Protein AF-A0A2G3JYS7-F1 (afdb_monomer)

Foldseek 3Di:
DDDLDQDPVLQVVVCVVVVHHDDPVRRVVSSVVVVVVVVPDPPDDDPVRVVVVVVVVVVVVVVVVVVVVVVVVVVVVVVVVVVVVVLVVVQVVLVVVVVVPDPDPVCLALVNCVVSCPSHDPVVNVVSNVVNVVVVVVVVVVVVVVCCVPCVVVVVVVVVVVVVVVVVVVVVVVVVVVPPPDDDDDDDDDDDDDDDDDDD

Secondary structure (DSSP, 8-state):
----PPPHHHHHHHHHHTTSPPPHHHHHHHHHHHHHHHHSPPPPPPHHHHHHHHHHHHHHHHHHHHHHHHHHHHHHHHHHHHHHHHHHHHHHHHHHHHHHH-SSTTTTSHHHHTTTGGGS-HHHHHHHHHHHHHHHHHHHHHHHHHHHHHHHHHHHHHHHHHHHHHHHHHHHHHHHHHTTSS------------------

Structure (mmCIF, N/CA/C/O backbone):
data_AF-A0A2G3JYS7-F1
#
_entry.id   AF-A0A2G3JYS7-F1
#
loop_
_atom_site.group_PDB
_atom_site.id
_atom_site.type_symbol
_atom_site.label_atom_id
_atom_site.label_alt_id
_atom_site.label_comp_id
_atom_site.label_asym_id
_atom_site.label_entity_id
_atom_site.label_seq_id
_atom_site.pdbx_PDB_ins_code
_atom_site.Cartn_x
_atom_site.Cartn_y
_atom_site.Cartn_z
_atom_site.occupancy
_atom_site.B_iso_or_equiv
_atom_site.auth_seq_id
_atom_site.auth_comp_id
_atom_site.auth_asym_id
_atom_site.auth_atom_id
_atom_site.pdbx_PDB_model_num
ATOM 1 N N . MET A 1 1 ? -57.462 16.482 54.981 1.00 33.91 1 MET A N 1
ATOM 2 C CA . MET A 1 1 ? -56.883 15.189 55.401 1.00 33.91 1 MET A CA 1
ATOM 3 C C . MET A 1 1 ? -56.648 14.399 54.130 1.00 33.91 1 MET A C 1
ATOM 5 O O . MET A 1 1 ? -57.572 14.338 53.328 1.00 33.91 1 MET A O 1
ATOM 9 N N . ALA A 1 2 ? -55.431 13.914 53.886 1.00 36.56 2 ALA A N 1
ATOM 10 C CA . ALA A 1 2 ? -55.201 12.990 52.777 1.00 36.56 2 ALA A CA 1
ATOM 11 C C . ALA A 1 2 ? -55.784 11.624 53.164 1.00 36.56 2 ALA A C 1
ATOM 13 O O . ALA A 1 2 ? -55.735 11.263 54.337 1.00 36.56 2 ALA A O 1
ATOM 14 N N . ALA A 1 3 ? -56.361 10.900 52.209 1.00 43.72 3 ALA A N 1
ATOM 15 C CA . ALA A 1 3 ? -56.715 9.507 52.436 1.00 43.72 3 ALA A CA 1
ATOM 16 C C . ALA A 1 3 ? -55.440 8.669 52.295 1.00 43.72 3 ALA A C 1
ATOM 18 O O . ALA A 1 3 ? -54.838 8.669 51.220 1.00 43.72 3 ALA A O 1
ATOM 19 N N . ASP A 1 4 ? -55.037 7.976 53.360 1.00 56.56 4 ASP A N 1
ATOM 20 C CA . ASP A 1 4 ? -54.030 6.919 53.289 1.00 56.56 4 ASP A CA 1
ATOM 21 C C . ASP A 1 4 ? -54.559 5.796 52.389 1.00 56.56 4 ASP A C 1
ATOM 23 O O . ASP A 1 4 ? -55.348 4.951 52.808 1.00 56.56 4 ASP A O 1
ATOM 27 N N . THR A 1 5 ? -54.166 5.821 51.118 1.00 66.12 5 THR A N 1
ATOM 28 C CA . THR A 1 5 ? -54.519 4.794 50.139 1.00 66.12 5 THR A CA 1
ATOM 29 C C . THR A 1 5 ? -53.359 3.822 49.965 1.00 66.12 5 THR A C 1
ATOM 31 O O . THR A 1 5 ? -52.203 4.219 49.775 1.00 66.12 5 THR A O 1
ATOM 34 N N . LEU A 1 6 ? -53.667 2.524 50.038 1.00 69.44 6 LEU A N 1
ATOM 35 C CA . LEU A 1 6 ? -52.677 1.476 49.817 1.00 69.44 6 LEU A CA 1
ATOM 36 C C . LEU A 1 6 ? -52.101 1.611 48.401 1.00 69.44 6 LEU A C 1
ATOM 38 O O . LEU A 1 6 ? -52.843 1.825 47.437 1.00 69.44 6 LEU A O 1
ATOM 42 N N . ASN A 1 7 ? -50.778 1.504 48.257 1.00 80.56 7 ASN A N 1
ATOM 43 C CA . ASN A 1 7 ? -50.152 1.647 46.947 1.00 80.56 7 ASN A CA 1
ATOM 44 C C . ASN A 1 7 ? -50.670 0.564 45.979 1.00 80.56 7 ASN A C 1
ATOM 46 O O . ASN A 1 7 ? -50.570 -0.630 46.264 1.00 80.56 7 ASN A O 1
ATOM 50 N N . LEU A 1 8 ? -51.187 0.987 44.820 1.00 78.06 8 LEU A N 1
ATOM 51 C CA . LEU A 1 8 ? -51.856 0.114 43.847 1.00 78.06 8 LEU A CA 1
ATOM 52 C C . LEU A 1 8 ? -50.988 -1.083 43.411 1.00 78.06 8 LEU A C 1
ATOM 54 O O . LEU A 1 8 ? -51.504 -2.185 43.246 1.00 78.06 8 LEU A O 1
ATOM 58 N N .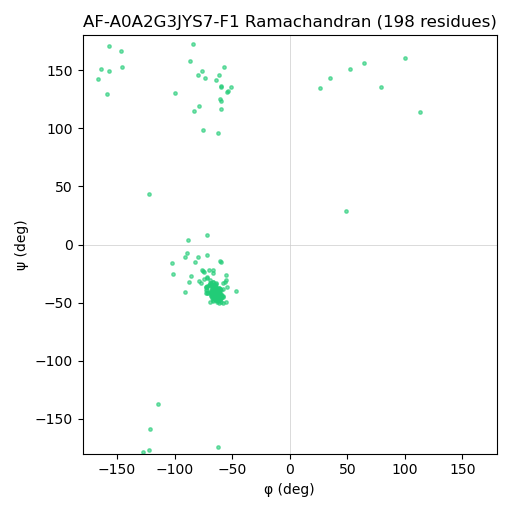 GLY A 1 9 ? -49.673 -0.885 43.269 1.00 79.44 9 GLY A N 1
ATOM 59 C CA . GLY A 1 9 ? -48.743 -1.962 42.919 1.00 79.44 9 GLY A CA 1
ATOM 60 C C . GLY A 1 9 ? -48.525 -2.953 44.064 1.00 79.44 9 GLY A C 1
ATOM 61 O O . GLY A 1 9 ? -48.440 -4.153 43.826 1.00 79.44 9 GLY A O 1
ATOM 62 N N . LEU A 1 10 ? -48.506 -2.475 45.315 1.00 78.25 10 LEU A N 1
ATOM 63 C CA . LEU A 1 10 ? -48.407 -3.337 46.499 1.00 78.25 10 LEU A CA 1
ATOM 64 C C . LEU A 1 10 ? -49.648 -4.233 46.626 1.00 78.25 10 LEU A C 1
ATOM 66 O O . LEU A 1 10 ? -49.525 -5.422 46.915 1.00 78.25 10 LEU A O 1
ATOM 70 N N . ARG A 1 11 ? -50.830 -3.669 46.340 1.00 79.88 11 ARG A N 1
ATOM 71 C CA . ARG A 1 11 ? -52.094 -4.408 46.280 1.00 79.88 11 ARG A CA 1
ATOM 72 C C . ARG A 1 11 ? -52.069 -5.490 45.199 1.00 79.88 11 ARG A C 1
ATOM 74 O O . ARG A 1 11 ? -52.363 -6.636 45.509 1.00 79.88 11 ARG A O 1
ATOM 81 N N . GLN A 1 12 ? -51.679 -5.150 43.968 1.00 81.25 12 GLN A N 1
ATOM 82 C CA . GLN A 1 12 ? -51.616 -6.116 42.861 1.00 81.25 12 GLN A CA 1
ATOM 83 C C . GLN A 1 12 ? -50.652 -7.275 43.152 1.00 81.25 12 GLN A C 1
ATOM 85 O O . GLN A 1 12 ? -51.010 -8.425 42.926 1.00 81.25 12 GLN A O 1
ATOM 90 N N . ILE A 1 13 ? -49.470 -6.995 43.714 1.00 84.06 13 ILE A N 1
ATOM 91 C CA . ILE A 1 13 ? -48.501 -8.034 44.105 1.00 84.06 13 ILE A CA 1
ATOM 92 C C . ILE A 1 13 ? -49.078 -8.953 45.196 1.00 84.06 13 ILE A C 1
ATOM 94 O O . ILE A 1 13 ? -48.851 -10.160 45.163 1.00 84.06 13 ILE A O 1
ATOM 98 N N . ALA A 1 14 ? -49.835 -8.407 46.152 1.00 80.81 14 ALA A N 1
ATOM 99 C CA . ALA A 1 14 ? -50.467 -9.202 47.201 1.00 80.81 14 ALA A CA 1
ATOM 100 C C . ALA A 1 14 ? -51.644 -10.049 46.672 1.00 80.81 14 ALA A C 1
ATOM 102 O O . ALA A 1 14 ? -51.742 -11.221 47.028 1.00 80.81 14 ALA A O 1
ATOM 103 N N . GLU A 1 15 ? -52.495 -9.498 45.796 1.00 84.31 15 GLU A N 1
ATOM 104 C CA . GLU A 1 15 ? -53.604 -10.228 45.153 1.00 84.31 15 GLU A CA 1
ATOM 105 C C . GLU A 1 15 ? -53.090 -11.368 44.243 1.00 84.31 15 GLU A C 1
ATOM 107 O O . GLU A 1 15 ? -53.675 -12.453 44.241 1.00 84.31 15 GLU A O 1
ATOM 112 N N . ASP A 1 16 ? -51.970 -11.157 43.538 1.00 85.94 16 ASP A N 1
ATOM 113 C CA . ASP A 1 16 ? -51.288 -12.161 42.701 1.00 85.94 16 ASP A CA 1
ATOM 114 C C . ASP A 1 16 ? -50.641 -13.274 43.550 1.00 85.94 16 ASP A C 1
ATOM 116 O O . ASP A 1 16 ? -50.904 -14.459 43.339 1.00 85.94 16 ASP A O 1
ATOM 120 N N . TYR A 1 17 ? -49.875 -12.914 44.590 1.00 84.69 17 TYR A N 1
ATOM 121 C CA . TYR A 1 17 ? -49.188 -13.884 45.457 1.00 84.69 17 TYR A CA 1
ATOM 122 C C . TYR A 1 17 ? -50.143 -14.711 46.339 1.00 84.69 17 TYR A C 1
ATOM 124 O O . TYR A 1 17 ? -49.853 -15.864 46.659 1.00 84.69 17 TYR A O 1
ATOM 132 N N . LEU A 1 18 ? -51.288 -14.142 46.734 1.00 82.12 18 LEU A N 1
ATOM 133 C CA . LEU A 1 18 ? -52.339 -14.843 47.486 1.00 82.12 18 LEU A CA 1
ATOM 134 C C . LEU A 1 18 ? -53.373 -15.533 46.576 1.00 82.12 18 LEU A C 1
ATOM 136 O O . LEU A 1 18 ? -54.238 -16.248 47.088 1.00 82.12 18 LEU A O 1
ATOM 140 N N . ALA A 1 19 ? -53.308 -15.311 45.256 1.00 78.75 19 ALA A N 1
ATOM 141 C CA . ALA A 1 19 ? -54.281 -15.759 44.252 1.00 78.75 19 ALA A CA 1
ATOM 142 C C . ALA A 1 19 ? -55.754 -15.453 44.624 1.00 78.75 19 ALA A C 1
ATOM 144 O O . ALA A 1 19 ? -56.677 -16.194 44.267 1.00 78.75 19 ALA A O 1
ATOM 145 N N . ARG A 1 20 ? -55.979 -14.377 45.392 1.00 79.50 20 ARG A N 1
ATOM 146 C CA . ARG A 1 20 ? -57.258 -14.033 46.035 1.00 79.50 20 ARG A CA 1
ATOM 147 C C . ARG A 1 20 ? -57.322 -12.534 46.323 1.00 79.50 20 ARG A C 1
ATOM 149 O O . ARG A 1 20 ? -56.317 -11.919 46.660 1.00 79.50 20 ARG A O 1
ATOM 156 N N . SER A 1 21 ? -58.524 -11.964 46.290 1.00 78.69 21 SER A N 1
ATOM 157 C CA . SER A 1 21 ? -58.783 -10.622 46.822 1.00 78.69 21 SER A CA 1
ATOM 158 C C . SER A 1 21 ? -58.454 -10.532 48.320 1.00 78.69 21 SER A C 1
ATOM 160 O O . SER A 1 21 ? -58.854 -11.411 49.098 1.00 78.69 21 SER A O 1
ATOM 162 N N . LEU A 1 22 ? -57.787 -9.444 48.712 1.00 76.31 22 LEU A N 1
ATOM 163 C CA . LEU A 1 22 ? -57.421 -9.139 50.099 1.00 76.31 22 LEU A CA 1
ATOM 164 C C . LEU A 1 22 ? -58.640 -8.984 51.022 1.00 76.31 22 LEU A C 1
ATOM 166 O O . LEU A 1 22 ? -59.689 -8.468 50.630 1.00 76.31 22 LEU A O 1
ATOM 170 N N . SER A 1 23 ? -58.457 -9.402 52.271 1.00 82.38 23 SER A N 1
ATOM 171 C CA . SER A 1 23 ? -59.319 -9.104 53.415 1.00 82.38 23 SER A CA 1
ATOM 172 C C . SER A 1 23 ? -59.080 -7.666 53.910 1.00 82.38 23 SER A C 1
ATOM 174 O O . SER A 1 23 ? -57.940 -7.196 53.849 1.00 82.38 23 SER A O 1
ATOM 176 N N . PRO A 1 24 ? -60.083 -6.963 54.474 1.00 76.12 24 PRO A N 1
ATOM 177 C CA . PRO A 1 24 ? -59.879 -5.637 55.070 1.00 76.12 24 PRO A CA 1
ATOM 178 C C . PRO A 1 24 ? -58.803 -5.604 56.173 1.00 76.12 24 PRO A C 1
ATOM 180 O O . PRO A 1 24 ? -58.096 -4.606 56.297 1.00 76.12 24 PRO A O 1
ATOM 183 N N . ASP A 1 25 ? -58.623 -6.687 56.937 1.00 79.69 25 ASP A N 1
ATOM 184 C CA . ASP A 1 25 ? -57.553 -6.785 57.945 1.00 79.69 25 ASP A CA 1
ATOM 185 C C . ASP A 1 25 ? -56.151 -6.855 57.306 1.00 79.69 25 ASP A C 1
ATOM 187 O O . ASP A 1 25 ? -55.189 -6.286 57.824 1.00 79.69 25 ASP A O 1
ATOM 191 N N . GLU A 1 26 ? -56.035 -7.522 56.153 1.00 80.50 26 GLU A N 1
ATOM 192 C CA . GLU A 1 26 ? -54.788 -7.649 55.383 1.00 80.50 26 GLU A CA 1
ATOM 193 C C . GLU A 1 26 ? -54.428 -6.306 54.722 1.00 80.50 26 GLU A C 1
ATOM 195 O O . GLU A 1 26 ? -53.267 -5.897 54.739 1.00 80.50 26 GLU A O 1
ATOM 200 N N . GLU A 1 27 ? -55.426 -5.568 54.220 1.00 80.88 27 GLU A N 1
ATOM 201 C CA . GLU A 1 27 ? -55.254 -4.202 53.702 1.00 80.88 27 GLU A CA 1
ATOM 202 C C . GLU A 1 27 ? -54.771 -3.237 54.803 1.00 80.88 27 GLU A C 1
ATOM 204 O O . GLU A 1 27 ? -53.828 -2.476 54.572 1.00 80.88 27 GLU A O 1
ATOM 209 N N . GLN A 1 28 ? -55.310 -3.324 56.027 1.00 81.25 28 GLN A N 1
ATOM 210 C CA . GLN A 1 28 ? -54.809 -2.545 57.172 1.00 81.25 28 GLN A CA 1
ATOM 211 C C . GLN A 1 28 ? -53.380 -2.935 57.581 1.00 81.25 28 GLN A C 1
ATOM 213 O O . GLN A 1 28 ? -52.560 -2.052 57.853 1.00 81.25 28 GLN A O 1
ATOM 218 N N . GLN A 1 29 ? -53.042 -4.231 57.592 1.00 83.00 29 GLN A N 1
ATOM 219 C CA . GLN A 1 29 ? -51.673 -4.673 57.881 1.00 83.00 29 GLN A CA 1
ATOM 220 C C . GLN A 1 29 ? -50.680 -4.142 56.842 1.00 83.00 29 GLN A C 1
ATOM 222 O O . GLN A 1 29 ? -49.665 -3.555 57.225 1.00 83.00 29 GLN A O 1
ATOM 227 N N . LEU A 1 30 ? -50.985 -4.263 55.546 1.00 82.56 30 LEU A N 1
ATOM 228 C CA . LEU A 1 30 ? -50.133 -3.735 54.476 1.00 82.56 30 LEU A CA 1
ATOM 229 C C . LEU A 1 30 ? -50.018 -2.204 54.511 1.00 82.56 30 LEU A C 1
ATOM 231 O O . LEU A 1 30 ? -48.945 -1.679 54.220 1.00 82.56 30 LEU A O 1
ATOM 235 N N . LEU A 1 31 ? -51.066 -1.485 54.922 1.00 84.00 31 LEU A N 1
ATOM 236 C CA . LEU A 1 31 ? -51.027 -0.030 55.095 1.00 84.00 31 LEU A CA 1
ATOM 237 C C . LEU A 1 31 ? -50.117 0.361 56.272 1.00 84.00 31 LEU A C 1
ATOM 239 O O . LEU A 1 31 ? -49.267 1.241 56.127 1.00 84.00 31 LEU A O 1
ATOM 243 N N . SER A 1 32 ? -50.201 -0.353 57.401 1.00 83.06 32 SER A N 1
ATOM 244 C CA . SER A 1 32 ? -49.287 -0.153 58.537 1.00 83.06 32 SER A CA 1
ATOM 245 C C . SER A 1 32 ? -47.828 -0.485 58.183 1.00 83.06 32 SER A C 1
ATOM 247 O O . SER A 1 32 ? -46.910 0.231 58.587 1.00 83.06 32 SER A O 1
ATOM 249 N N . LEU A 1 33 ? -47.606 -1.513 57.355 1.00 82.88 33 LEU A N 1
ATOM 250 C CA . LEU A 1 33 ? -46.295 -1.882 56.822 1.00 82.88 33 LEU A CA 1
ATOM 251 C C . LEU A 1 33 ? -45.763 -0.812 55.855 1.00 82.88 33 LEU A C 1
ATOM 253 O O . LEU A 1 33 ? -44.599 -0.430 55.956 1.00 82.88 33 LEU A O 1
ATOM 257 N N . GLN A 1 34 ? -46.610 -0.280 54.969 1.00 83.19 34 GLN A N 1
ATOM 258 C CA . GLN A 1 34 ? -46.277 0.825 54.065 1.00 83.19 34 GLN A CA 1
ATOM 259 C C . GLN A 1 34 ? -45.858 2.074 54.856 1.00 83.19 34 GLN A C 1
ATOM 261 O O . GLN A 1 34 ? -44.814 2.655 54.554 1.00 83.19 34 GLN A O 1
ATOM 266 N N . GLN A 1 35 ? -46.605 2.453 55.899 1.00 81.94 35 GLN A N 1
ATOM 267 C CA . GLN A 1 35 ? -46.228 3.564 56.780 1.00 81.94 35 GLN A CA 1
ATOM 268 C C . GLN A 1 35 ? -44.944 3.270 57.576 1.00 81.94 35 GLN A C 1
ATOM 270 O O . GLN A 1 35 ? -44.114 4.167 57.727 1.00 81.94 35 GLN A O 1
ATOM 275 N N . ASN A 1 36 ? -44.716 2.032 58.034 1.00 81.31 36 ASN A N 1
ATOM 276 C CA . ASN A 1 36 ? -43.471 1.657 58.716 1.00 81.31 36 ASN A CA 1
ATOM 277 C C . ASN A 1 36 ? -42.251 1.776 57.784 1.00 81.31 36 ASN A C 1
ATOM 279 O O . ASN A 1 36 ? -41.256 2.396 58.153 1.00 81.31 36 ASN A O 1
ATOM 283 N N . ILE A 1 37 ? -42.354 1.259 56.556 1.00 77.62 37 ILE A N 1
ATOM 284 C CA . ILE A 1 37 ? -41.296 1.331 55.537 1.00 77.62 37 ILE A CA 1
ATOM 285 C C . ILE A 1 37 ? -41.029 2.784 55.116 1.00 77.62 37 ILE A C 1
ATOM 287 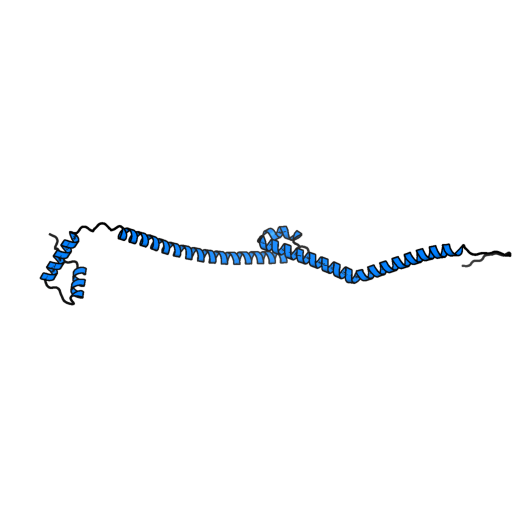O O . ILE A 1 37 ? -39.874 3.152 54.939 1.00 77.62 37 ILE A O 1
ATOM 291 N N . GLN A 1 38 ? -42.057 3.632 55.003 1.00 73.62 38 GLN A N 1
ATOM 292 C CA . GLN A 1 38 ? -41.872 5.066 54.726 1.00 73.62 38 GLN A CA 1
ATOM 293 C C . GLN A 1 38 ? -41.306 5.845 55.927 1.00 73.62 38 GLN A C 1
ATOM 295 O O . GLN A 1 38 ? -40.611 6.841 55.734 1.00 73.62 38 GLN A O 1
ATOM 300 N N . SER A 1 39 ? -41.562 5.385 57.156 1.00 71.56 39 SER A N 1
ATOM 301 C CA . SER A 1 39 ? -40.976 5.948 58.384 1.00 71.56 39 SER A CA 1
ATOM 302 C C . SER A 1 39 ? -39.510 5.546 58.577 1.00 71.56 39 SER A C 1
ATOM 304 O O . SER A 1 39 ? -38.758 6.251 59.252 1.00 71.56 39 SER A O 1
ATOM 306 N N . GLN A 1 40 ? -39.073 4.439 57.969 1.00 66.06 40 GLN A N 1
ATOM 307 C CA . GLN A 1 40 ? -37.658 4.103 57.853 1.00 66.06 40 GLN A CA 1
ATOM 308 C C . GLN A 1 40 ? -37.015 4.982 56.774 1.00 66.06 40 GLN A C 1
ATOM 310 O O . GLN A 1 40 ? -37.094 4.701 55.579 1.00 66.06 40 GLN A O 1
ATOM 315 N N . ALA A 1 41 ? -36.343 6.052 57.208 1.00 55.56 41 ALA A N 1
ATOM 316 C CA . ALA A 1 41 ? -35.517 6.867 56.324 1.00 55.56 41 ALA A CA 1
ATOM 317 C C . ALA A 1 41 ? -34.544 5.968 55.527 1.00 55.56 41 ALA A C 1
ATOM 319 O O . ALA A 1 41 ? -33.939 5.065 56.118 1.00 55.56 41 ALA A O 1
ATOM 320 N N . PRO A 1 42 ? -34.374 6.184 54.207 1.00 60.53 42 PRO A N 1
ATOM 321 C CA . PRO A 1 42 ? -33.601 5.283 53.361 1.00 60.53 42 PRO A CA 1
ATOM 322 C C . PRO A 1 42 ? -32.163 5.185 53.869 1.00 60.53 42 PRO A C 1
ATOM 324 O O . PRO A 1 42 ? -31.427 6.174 53.881 1.00 60.53 42 PRO A O 1
ATOM 327 N N . ALA A 1 43 ? -31.774 3.981 54.298 1.00 64.00 43 ALA A N 1
ATOM 328 C CA . ALA A 1 43 ? -30.452 3.724 54.850 1.00 64.00 43 ALA A CA 1
ATOM 329 C C . ALA A 1 43 ? -29.366 4.180 53.864 1.00 64.00 43 ALA A C 1
ATOM 331 O O . ALA A 1 43 ? -29.423 3.860 52.673 1.00 64.00 43 ALA A O 1
ATOM 332 N N . ALA A 1 44 ? -28.384 4.936 54.366 1.00 67.00 44 ALA A N 1
ATOM 333 C CA . ALA A 1 44 ? -27.320 5.491 53.538 1.00 67.00 44 ALA A CA 1
ATOM 334 C C . ALA A 1 44 ? -26.643 4.372 52.721 1.00 67.00 44 ALA A C 1
ATOM 336 O O . ALA A 1 44 ? -26.315 3.324 53.288 1.00 67.00 44 ALA A O 1
ATOM 337 N N . PRO A 1 45 ? -26.445 4.556 51.400 1.00 67.00 45 PRO A N 1
ATOM 338 C CA . PRO A 1 45 ? -25.990 3.483 50.528 1.00 67.00 45 PRO A CA 1
ATOM 339 C C . PRO A 1 45 ? -24.632 2.967 50.998 1.00 67.00 45 PRO A C 1
ATOM 341 O O . PRO A 1 45 ? -23.662 3.722 51.098 1.00 67.00 45 PRO A O 1
ATOM 344 N N . SER A 1 46 ? -24.563 1.665 51.274 1.00 78.25 46 SER A N 1
ATOM 345 C CA . SER A 1 46 ? -23.329 1.014 51.712 1.00 78.25 46 SER A CA 1
ATOM 346 C C . SER A 1 46 ? -22.209 1.229 50.690 1.00 78.25 46 SER A C 1
ATOM 348 O O . SER A 1 46 ? -22.460 1.342 49.486 1.00 78.25 46 SER A O 1
ATOM 350 N N . GLN A 1 47 ? -20.949 1.215 51.139 1.00 79.19 47 GLN A N 1
ATOM 351 C CA . GLN A 1 47 ? -19.808 1.362 50.225 1.00 79.19 47 GLN A CA 1
ATOM 352 C C . GLN A 1 47 ? -19.827 0.311 49.098 1.00 79.19 47 GLN A C 1
ATOM 354 O O . GLN A 1 47 ? -19.454 0.617 47.970 1.00 79.19 47 GLN A O 1
ATOM 359 N N . ALA A 1 48 ? -20.363 -0.890 49.355 1.00 80.88 48 ALA A N 1
ATOM 360 C CA . ALA A 1 48 ? -20.577 -1.920 48.339 1.00 80.88 48 ALA A CA 1
ATOM 361 C C . ALA A 1 48 ? -21.616 -1.524 47.265 1.00 80.88 48 ALA A C 1
ATOM 363 O O . ALA A 1 48 ? -21.438 -1.851 46.092 1.00 80.88 48 ALA A O 1
ATOM 364 N N . GLN A 1 49 ? -22.686 -0.805 47.625 1.00 82.50 49 GLN A N 1
ATOM 365 C CA . GLN A 1 49 ? -23.669 -0.276 46.665 1.00 82.50 49 GLN A CA 1
ATOM 366 C C . GLN A 1 49 ? -23.102 0.901 45.858 1.00 82.50 49 GLN A C 1
ATOM 368 O O . GLN A 1 49 ? -23.327 0.966 44.648 1.00 82.50 49 GLN A O 1
ATOM 373 N N . LEU A 1 50 ? -22.328 1.788 46.493 1.00 85.62 50 LEU A N 1
ATOM 374 C CA . LEU A 1 50 ? -21.628 2.879 45.804 1.00 85.62 50 LEU A CA 1
ATOM 375 C C . LEU A 1 50 ? -20.592 2.335 44.808 1.00 85.62 50 LEU A C 1
ATOM 377 O O . LEU A 1 50 ? -20.606 2.724 43.640 1.00 85.62 50 LEU A O 1
ATOM 381 N N . ALA A 1 51 ? -19.774 1.363 45.224 1.00 83.56 51 ALA A N 1
ATOM 382 C CA . ALA A 1 51 ? -18.815 0.684 44.354 1.00 83.56 51 ALA A CA 1
ATOM 383 C C . ALA A 1 51 ? -19.504 -0.023 43.173 1.00 83.56 51 ALA A C 1
ATOM 385 O O . ALA A 1 51 ? -19.060 0.124 42.034 1.00 83.56 51 ALA A O 1
ATOM 386 N N . ARG A 1 52 ? -20.626 -0.725 43.403 1.00 86.25 52 ARG A N 1
ATOM 387 C CA . ARG A 1 52 ? -21.420 -1.345 42.323 1.00 86.25 52 ARG A CA 1
ATOM 388 C C . ARG A 1 52 ? -21.940 -0.313 41.319 1.00 86.25 52 ARG A C 1
ATOM 390 O O . ARG A 1 52 ? -21.771 -0.527 40.122 1.00 86.25 52 ARG A O 1
ATOM 397 N N . GLN A 1 53 ? -22.499 0.812 41.777 1.00 88.38 53 GLN A N 1
ATOM 398 C CA . GLN A 1 53 ? -22.922 1.888 40.871 1.00 88.38 53 GLN A CA 1
ATOM 399 C C . GLN A 1 53 ? -21.748 2.487 40.089 1.00 88.38 53 GLN A C 1
ATOM 401 O O . GLN A 1 53 ? -21.889 2.759 38.898 1.00 88.38 53 GLN A O 1
ATOM 406 N N . GLN A 1 54 ? -20.596 2.700 40.729 1.00 89.44 54 GLN A N 1
ATOM 407 C CA . GLN A 1 54 ? -19.426 3.264 40.059 1.00 89.44 54 GLN A CA 1
ATOM 408 C C . GLN A 1 54 ? -18.890 2.313 38.980 1.00 89.44 54 GLN A C 1
ATOM 410 O O . GLN A 1 54 ? -18.714 2.739 37.841 1.00 89.44 54 GLN A O 1
ATOM 415 N N . VAL A 1 55 ? -18.754 1.019 39.289 1.00 87.50 55 VAL A N 1
ATOM 416 C CA . VAL A 1 55 ? -18.382 -0.021 38.314 1.00 87.50 55 VAL A CA 1
ATOM 417 C C . VAL A 1 55 ? -19.385 -0.087 37.157 1.00 87.50 55 VAL A C 1
ATOM 419 O O . VAL A 1 55 ? -18.970 -0.118 36.001 1.00 87.50 55 VAL A O 1
ATOM 422 N N . GLN A 1 56 ? -20.694 -0.033 37.426 1.00 90.62 56 GLN A N 1
ATOM 423 C CA . GLN A 1 56 ? -21.720 -0.010 36.373 1.00 90.62 56 GLN A CA 1
ATOM 424 C C . GLN A 1 56 ? -21.603 1.221 35.460 1.00 90.62 56 GLN A C 1
ATOM 426 O O . GLN A 1 56 ? -21.722 1.082 34.243 1.00 90.62 56 GLN A O 1
ATOM 431 N N . ARG A 1 57 ? -21.311 2.409 36.010 1.00 91.06 57 ARG A N 1
ATOM 432 C CA . ARG A 1 57 ? -21.074 3.629 35.215 1.00 91.06 57 ARG A CA 1
ATOM 433 C C . ARG A 1 57 ? -19.815 3.508 34.354 1.00 91.06 57 ARG A C 1
ATOM 435 O O . ARG A 1 57 ? -19.878 3.827 33.170 1.00 91.06 57 ARG A O 1
ATOM 442 N N . THR A 1 58 ? -18.710 2.999 34.903 1.00 90.75 58 THR A N 1
ATOM 443 C CA . THR A 1 58 ? -17.465 2.778 34.145 1.00 90.75 58 THR A CA 1
ATOM 444 C C . THR A 1 58 ? -17.645 1.732 33.039 1.00 90.75 58 THR A C 1
ATOM 446 O O . THR A 1 58 ? -17.160 1.938 31.931 1.00 90.75 58 THR A O 1
ATOM 449 N N . ILE A 1 59 ? -18.397 0.651 33.285 1.00 94.56 59 ILE A N 1
ATOM 450 C CA . ILE A 1 59 ? -18.731 -0.348 32.255 1.00 94.56 59 ILE A CA 1
ATOM 451 C C . ILE A 1 59 ? -19.599 0.271 31.151 1.00 94.56 59 ILE A C 1
ATOM 453 O O . ILE A 1 59 ? -19.296 0.082 29.976 1.00 94.56 59 ILE A O 1
ATOM 457 N N . ALA A 1 60 ? -2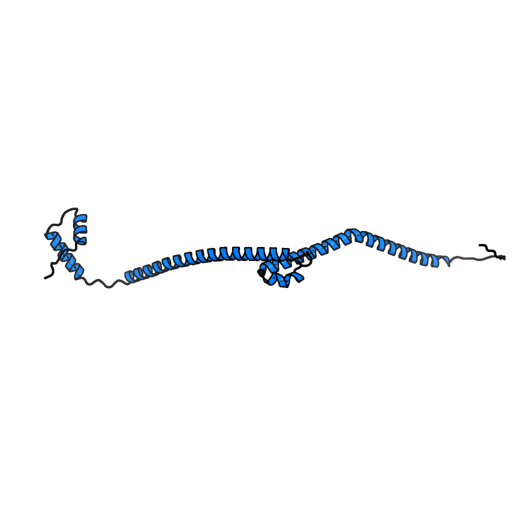0.632 1.048 31.495 1.00 92.69 60 ALA A N 1
ATOM 458 C CA . ALA A 1 60 ? -21.481 1.716 30.505 1.00 92.69 60 ALA A CA 1
ATOM 459 C C . ALA A 1 60 ? -20.692 2.727 29.650 1.00 92.69 60 ALA A C 1
ATOM 461 O O . ALA A 1 60 ? -20.822 2.739 28.427 1.00 92.69 60 ALA A O 1
ATOM 462 N N . GLN A 1 61 ? -19.817 3.525 30.272 1.00 93.31 61 GLN A N 1
ATOM 463 C CA . GLN A 1 61 ? -18.900 4.427 29.564 1.00 93.31 61 GLN A CA 1
ATOM 464 C C . GLN A 1 61 ? -17.940 3.655 28.645 1.00 93.31 61 GLN A C 1
ATOM 466 O O . GLN A 1 61 ? -17.771 4.035 27.488 1.00 93.31 61 GLN A O 1
ATOM 471 N N . GLY A 1 62 ? -17.372 2.542 29.121 1.00 92.62 62 GLY A N 1
ATOM 472 C CA . GLY A 1 62 ? -16.507 1.666 28.329 1.00 92.62 62 GLY A CA 1
ATOM 473 C C . GLY A 1 62 ? -17.217 1.040 27.125 1.00 92.62 62 GLY A C 1
ATOM 474 O O . GLY A 1 62 ? -16.640 0.994 26.043 1.00 92.62 62 GLY A O 1
ATOM 475 N N . GLN A 1 63 ? -18.480 0.623 27.270 1.00 93.69 63 GLN A N 1
ATOM 476 C CA . GLN A 1 63 ? -19.290 0.100 26.161 1.00 93.69 63 GLN A CA 1
ATOM 477 C C . GLN A 1 63 ? -19.588 1.171 25.103 1.00 93.69 63 GLN A C 1
ATOM 479 O O . GLN A 1 63 ? -19.450 0.900 23.909 1.00 93.69 63 GLN A O 1
ATOM 484 N N . ILE A 1 64 ? -19.952 2.388 25.524 1.00 94.12 64 ILE A N 1
ATOM 485 C CA . ILE A 1 64 ? -20.182 3.518 24.608 1.00 94.12 64 ILE A CA 1
ATOM 486 C C . ILE A 1 64 ? -18.888 3.857 23.857 1.00 94.12 64 ILE A C 1
ATOM 488 O O . ILE A 1 64 ? -18.903 3.934 22.630 1.00 94.12 64 ILE A O 1
ATOM 492 N N . HIS A 1 65 ? -17.768 3.985 24.576 1.00 95.00 65 HIS A N 1
ATOM 493 C CA . HIS A 1 65 ? -16.466 4.317 23.995 1.00 95.00 65 HIS A CA 1
ATOM 494 C C . HIS A 1 65 ? -15.965 3.236 23.022 1.00 95.00 65 HIS A C 1
ATOM 496 O O . HIS A 1 65 ? -15.571 3.547 21.900 1.00 95.00 65 HIS A O 1
ATOM 502 N N . ALA A 1 66 ? -16.067 1.955 23.392 1.00 93.56 66 ALA A N 1
ATOM 503 C CA . ALA A 1 66 ? -15.718 0.849 22.503 1.00 93.56 66 ALA A CA 1
ATOM 504 C C . ALA A 1 66 ? -16.587 0.833 21.232 1.00 93.56 66 ALA A C 1
ATOM 506 O O . ALA A 1 66 ? -16.080 0.549 20.147 1.00 93.56 66 ALA A O 1
ATOM 507 N N . ASN A 1 67 ? -17.878 1.176 21.333 1.00 94.19 67 ASN A N 1
ATOM 508 C CA . ASN A 1 67 ? -18.751 1.246 20.162 1.00 94.19 67 ASN A CA 1
ATOM 509 C C . ASN A 1 67 ? -18.459 2.467 19.273 1.00 94.19 67 ASN A C 1
ATOM 511 O O . ASN A 1 67 ? -18.525 2.331 18.053 1.00 94.19 67 ASN A O 1
ATOM 515 N N . SER A 1 68 ? -18.102 3.628 19.837 1.00 94.62 68 SER A N 1
ATOM 516 C CA . SER A 1 68 ? -17.674 4.786 19.037 1.00 94.62 68 SER A CA 1
ATOM 517 C C . SER A 1 68 ? -16.347 4.520 18.327 1.00 94.62 68 SER A C 1
ATOM 519 O O . SER A 1 68 ? -16.270 4.697 17.115 1.00 94.62 68 SER A O 1
ATOM 521 N N . THR A 1 69 ? -15.342 4.000 19.036 1.00 95.50 69 THR A N 1
ATOM 522 C CA . THR A 1 69 ? -14.021 3.715 18.455 1.00 95.50 69 THR A CA 1
ATOM 523 C C . THR A 1 69 ? -14.083 2.590 17.418 1.00 95.50 69 THR A C 1
ATOM 525 O O . THR A 1 69 ? -13.388 2.654 16.411 1.00 95.50 69 THR A O 1
ATOM 528 N N . MET A 1 70 ? -14.972 1.599 17.572 1.00 93.25 70 MET A N 1
ATOM 529 C CA . MET A 1 70 ? -15.216 0.605 16.516 1.00 93.25 70 MET A CA 1
ATOM 530 C C . MET A 1 70 ? -15.767 1.242 15.228 1.00 93.25 70 MET A C 1
ATOM 532 O O . MET A 1 70 ? -15.342 0.860 14.140 1.00 93.25 70 MET A O 1
ATOM 536 N N . ARG A 1 71 ? -16.684 2.217 15.327 1.00 95.69 71 ARG A N 1
ATOM 537 C CA . ARG A 1 71 ? -17.209 2.940 14.152 1.00 95.69 71 ARG A CA 1
ATOM 538 C C . ARG A 1 71 ? -16.135 3.810 13.506 1.00 95.69 71 ARG A C 1
ATOM 540 O O . ARG A 1 71 ? -15.964 3.734 12.300 1.00 95.69 71 ARG A O 1
ATOM 547 N N . GLU A 1 72 ? -15.381 4.555 14.309 1.00 95.94 72 GLU A N 1
ATOM 548 C CA . GLU A 1 72 ? -14.263 5.404 13.874 1.00 95.94 72 GLU A CA 1
ATOM 549 C C . GLU A 1 72 ? -13.159 4.594 13.163 1.00 95.94 72 GLU A C 1
ATOM 551 O O . GLU A 1 72 ? -12.632 5.010 12.130 1.00 95.94 72 GLU A O 1
ATOM 556 N N . ILE A 1 73 ? -12.855 3.385 13.650 1.00 95.25 73 ILE A N 1
ATOM 557 C CA . ILE A 1 73 ? -11.945 2.445 12.978 1.00 95.25 73 ILE A CA 1
ATOM 558 C C . ILE A 1 73 ? -12.529 1.971 11.638 1.00 95.25 73 ILE A C 1
ATOM 560 O O . ILE A 1 73 ? -11.819 1.965 10.638 1.00 95.25 73 ILE A O 1
ATOM 564 N N . LEU A 1 74 ? -13.813 1.605 11.571 1.00 95.88 74 LEU A N 1
ATOM 565 C CA . LEU A 1 74 ? -14.436 1.171 10.311 1.00 95.88 74 LEU A CA 1
ATOM 566 C C . LEU A 1 74 ? -14.528 2.309 9.279 1.00 95.88 74 LEU A C 1
ATOM 568 O O . LEU A 1 74 ? -14.233 2.091 8.104 1.00 95.88 74 LEU A O 1
ATOM 572 N N . GLU A 1 75 ? -14.871 3.520 9.714 1.00 95.56 75 GLU A N 1
ATOM 573 C CA . GLU A 1 75 ? -14.932 4.722 8.877 1.00 95.56 75 GLU A CA 1
ATOM 574 C C . GLU A 1 75 ? -13.539 5.121 8.368 1.00 95.56 75 GLU A C 1
ATOM 576 O O . GLU A 1 75 ? -13.366 5.361 7.173 1.00 95.56 75 GLU A O 1
ATOM 581 N N . SER A 1 76 ? -12.514 5.096 9.228 1.00 95.19 76 SER A N 1
ATOM 582 C CA . SER A 1 76 ? -11.129 5.360 8.812 1.00 95.19 76 SER A CA 1
ATOM 583 C C . SER A 1 76 ? -10.555 4.266 7.905 1.00 95.19 76 SER A C 1
ATOM 585 O O . SER A 1 76 ? -9.824 4.595 6.973 1.00 95.19 76 SER A O 1
ATOM 587 N N . ILE A 1 77 ? -10.928 2.991 8.077 1.00 94.19 77 ILE A N 1
ATOM 588 C CA . ILE A 1 77 ? -10.596 1.916 7.123 1.00 94.19 77 ILE A CA 1
ATOM 589 C C . ILE A 1 77 ? -11.276 2.164 5.770 1.00 94.19 77 ILE A C 1
ATOM 591 O O . ILE A 1 77 ? -10.619 2.057 4.734 1.00 94.19 77 ILE A O 1
ATOM 595 N N . GLN A 1 78 ? -12.561 2.535 5.754 1.00 94.38 78 GLN A N 1
ATOM 596 C CA . GLN A 1 78 ? -13.292 2.817 4.515 1.00 94.38 78 GLN A CA 1
ATOM 597 C C . GLN A 1 78 ? -12.718 4.038 3.779 1.00 94.38 78 GLN A C 1
ATOM 599 O O . GLN A 1 78 ? -12.483 3.964 2.573 1.00 94.38 78 GLN A O 1
ATOM 604 N N . ALA A 1 79 ? -12.434 5.125 4.501 1.00 93.69 79 ALA A N 1
ATOM 605 C CA . ALA A 1 79 ? -11.830 6.342 3.959 1.00 93.69 79 ALA A CA 1
ATOM 606 C C . ALA A 1 79 ? -10.367 6.139 3.523 1.00 93.69 79 ALA A C 1
ATOM 608 O O . ALA A 1 79 ? -9.932 6.721 2.532 1.00 93.69 79 ALA A O 1
ATOM 609 N N . SER A 1 80 ? -9.605 5.296 4.228 1.00 91.44 80 SER A N 1
ATOM 610 C CA . SER A 1 80 ? -8.250 4.901 3.823 1.00 91.44 80 SER A CA 1
ATOM 611 C C . SER A 1 80 ? -8.280 4.060 2.544 1.00 91.44 80 SER A C 1
ATOM 613 O O . SER A 1 80 ? -7.520 4.329 1.619 1.00 91.44 80 SER A O 1
ATOM 615 N N . SER A 1 81 ? -9.211 3.105 2.446 1.00 90.88 81 SER A N 1
ATOM 616 C CA . SER A 1 81 ? -9.398 2.251 1.267 1.00 90.88 81 SER A CA 1
ATOM 617 C C . SER A 1 81 ? -9.796 3.053 0.022 1.00 90.88 81 SER A C 1
ATOM 619 O O . SER A 1 81 ? -9.142 2.943 -1.015 1.00 90.88 81 SER A O 1
ATOM 621 N N . SER A 1 82 ? -10.803 3.931 0.122 1.00 91.12 82 SER A N 1
ATOM 622 C CA . SER A 1 82 ? -11.210 4.778 -1.009 1.00 91.12 82 SER A CA 1
ATOM 623 C C . SER A 1 82 ? -10.113 5.763 -1.421 1.00 91.12 82 SER A C 1
ATOM 625 O O . SER A 1 82 ? -9.868 5.939 -2.613 1.00 91.12 82 SER A O 1
ATOM 627 N N . LYS A 1 83 ? -9.391 6.346 -0.454 1.00 90.38 83 LYS A N 1
ATOM 628 C CA . LYS A 1 83 ? -8.240 7.215 -0.728 1.00 90.38 83 LYS A CA 1
ATOM 629 C C . LYS A 1 83 ? -7.079 6.459 -1.379 1.00 90.38 83 LYS A C 1
ATOM 631 O O . LYS A 1 83 ? -6.452 7.010 -2.276 1.00 90.38 83 LYS A O 1
ATOM 636 N N . ALA A 1 84 ? -6.790 5.227 -0.962 1.00 85.75 84 ALA A N 1
ATOM 637 C CA . ALA A 1 84 ? -5.738 4.406 -1.561 1.00 85.75 84 ALA A CA 1
ATOM 638 C C . ALA A 1 84 ? -6.058 4.060 -3.024 1.00 85.75 84 ALA A C 1
ATOM 640 O O . ALA A 1 84 ? -5.195 4.224 -3.885 1.00 85.75 84 ALA A O 1
ATOM 641 N N . LEU A 1 85 ? -7.307 3.676 -3.315 1.00 88.62 85 LEU A N 1
ATOM 642 C CA . LEU A 1 85 ? -7.779 3.446 -4.685 1.00 88.62 85 LEU A CA 1
ATOM 643 C C . LEU A 1 85 ? -7.695 4.720 -5.538 1.00 88.62 85 LEU A C 1
ATOM 645 O O . LEU A 1 85 ? -7.186 4.668 -6.652 1.00 88.62 85 LEU A O 1
ATOM 649 N N . GLN A 1 86 ? -8.119 5.870 -5.004 1.00 88.81 86 GLN A N 1
ATOM 650 C CA . GLN A 1 86 ? -8.044 7.143 -5.726 1.00 88.81 86 GLN A CA 1
ATOM 651 C C . GLN A 1 86 ? -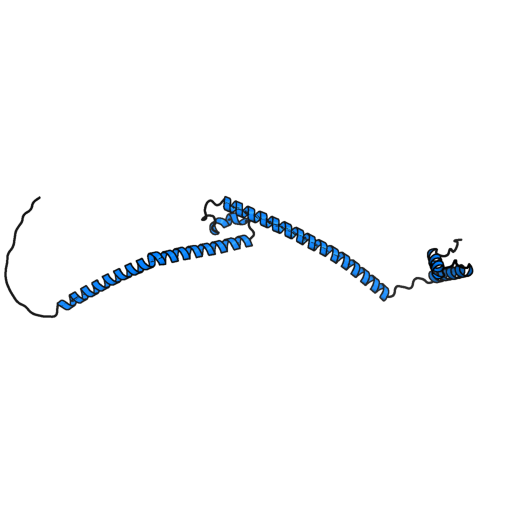6.593 7.585 -5.985 1.00 88.81 86 GLN A C 1
ATOM 653 O O . GLN A 1 86 ? -6.290 8.076 -7.069 1.00 88.81 86 GLN A O 1
ATOM 658 N N . VAL A 1 87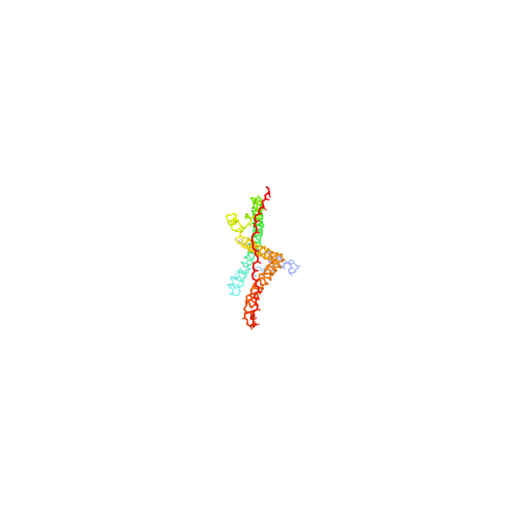 ? -5.679 7.385 -5.025 1.00 86.50 87 VAL A N 1
ATOM 659 C CA . VAL A 1 87 ? -4.243 7.634 -5.236 1.00 86.50 87 VAL A CA 1
ATOM 660 C C . VAL A 1 87 ? -3.708 6.724 -6.340 1.00 86.50 87 VAL A C 1
ATOM 662 O O . VAL A 1 87 ? -3.091 7.236 -7.272 1.00 86.50 87 VAL A O 1
ATOM 665 N N . GLN A 1 88 ? -4.007 5.421 -6.300 1.00 82.88 88 GLN A N 1
ATOM 666 C CA . GLN A 1 88 ? -3.591 4.472 -7.337 1.00 82.88 88 GLN A CA 1
ATOM 667 C C . GLN A 1 88 ? -4.116 4.867 -8.728 1.00 82.88 88 GLN A C 1
ATOM 669 O O . GLN A 1 88 ? -3.342 4.866 -9.679 1.00 82.88 88 GLN A O 1
ATOM 674 N N . GLU A 1 89 ? -5.388 5.259 -8.851 1.00 87.00 89 GLU A N 1
ATOM 675 C CA . GLU A 1 89 ? -5.975 5.729 -10.116 1.00 87.00 89 GLU A CA 1
ATOM 676 C C . GLU A 1 89 ? -5.264 6.993 -10.637 1.00 87.00 89 GLU A C 1
ATOM 678 O O . GLU A 1 89 ? -4.952 7.089 -11.826 1.00 87.00 89 GLU A O 1
ATOM 683 N N . THR A 1 90 ? -4.924 7.941 -9.752 1.00 82.94 90 THR A N 1
ATOM 684 C CA . THR A 1 90 ? -4.150 9.133 -10.145 1.00 82.94 90 THR A CA 1
ATOM 685 C C . THR A 1 90 ? -2.691 8.828 -10.494 1.00 82.94 90 THR A C 1
ATOM 687 O O . THR A 1 90 ? -2.164 9.455 -11.413 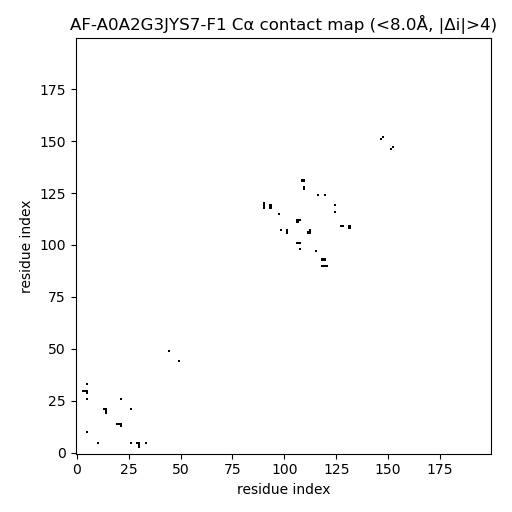1.00 82.94 90 THR A O 1
ATOM 690 N N . GLU A 1 91 ? -2.038 7.864 -9.833 1.00 80.62 91 GLU A N 1
ATOM 691 C CA . GLU A 1 91 ? -0.692 7.410 -10.210 1.00 80.62 91 GLU A CA 1
ATOM 692 C C . GLU A 1 91 ? -0.712 6.680 -11.558 1.00 80.62 91 GLU A C 1
ATOM 694 O O . GLU A 1 91 ? 0.125 6.968 -12.411 1.00 80.62 91 GLU A O 1
ATOM 699 N N . GLU A 1 92 ? -1.679 5.790 -11.797 1.00 81.81 92 GLU A N 1
ATOM 700 C CA . GLU A 1 92 ? -1.826 5.079 -13.071 1.00 81.81 92 GLU A CA 1
ATOM 701 C C . GLU A 1 92 ? -2.097 6.057 -14.220 1.00 81.81 92 GLU A C 1
ATOM 703 O O . GLU A 1 92 ? -1.411 6.012 -15.242 1.00 81.81 92 GLU A O 1
ATOM 708 N N . GLN A 1 93 ? -3.012 7.014 -14.041 1.00 83.25 93 GLN A N 1
ATOM 709 C CA . GLN A 1 93 ? -3.279 8.035 -15.055 1.00 83.25 93 GLN A CA 1
ATOM 710 C C . GLN A 1 93 ? -2.081 8.982 -15.270 1.00 83.25 93 GLN A C 1
ATOM 712 O O . GLN A 1 93 ? -1.843 9.414 -16.401 1.00 83.25 93 GLN A O 1
ATOM 717 N N . ALA A 1 94 ? -1.285 9.268 -14.233 1.00 77.56 94 ALA A N 1
ATOM 718 C CA . ALA A 1 94 ? -0.032 10.011 -14.376 1.00 77.56 94 ALA A CA 1
ATOM 719 C C . ALA A 1 94 ? 1.036 9.209 -15.144 1.00 77.56 94 ALA A C 1
ATOM 721 O O . ALA A 1 94 ? 1.697 9.775 -16.013 1.00 77.56 94 ALA A O 1
ATOM 722 N N . ILE A 1 95 ? 1.168 7.901 -14.891 1.00 78.88 95 ILE A N 1
ATOM 723 C CA . ILE A 1 95 ? 2.065 6.996 -15.631 1.00 78.88 95 ILE A CA 1
ATOM 724 C C . ILE A 1 95 ? 1.629 6.880 -17.097 1.00 78.88 95 ILE A C 1
ATOM 726 O O . ILE A 1 95 ? 2.466 7.001 -17.990 1.00 78.88 95 ILE A O 1
ATOM 730 N N . LEU A 1 96 ? 0.333 6.701 -17.368 1.00 82.44 96 LEU A N 1
ATOM 731 C CA . LEU A 1 96 ? -0.205 6.636 -18.731 1.00 82.44 96 LEU A CA 1
ATOM 732 C C . LEU A 1 96 ? 0.047 7.940 -19.496 1.00 82.44 96 LEU A C 1
ATOM 734 O O . LEU A 1 96 ? 0.541 7.898 -20.620 1.00 82.44 96 LEU A O 1
ATOM 738 N N . LYS A 1 97 ? -0.202 9.095 -18.870 1.00 81.31 97 LYS A N 1
ATOM 739 C CA . LYS A 1 97 ? 0.084 10.409 -19.462 1.00 81.31 97 LYS A CA 1
ATOM 740 C C . LYS A 1 97 ? 1.582 10.645 -19.677 1.00 81.31 97 LYS A C 1
ATOM 742 O O . LYS A 1 97 ? 1.971 11.278 -20.656 1.00 81.31 97 LYS A O 1
ATOM 747 N N . LEU A 1 98 ? 2.430 10.132 -18.785 1.00 76.25 98 LEU A N 1
ATOM 748 C CA . LEU A 1 98 ? 3.882 10.185 -18.932 1.00 76.25 98 LEU A CA 1
ATOM 749 C C . LEU A 1 98 ? 4.345 9.357 -20.140 1.00 76.25 98 LEU A C 1
ATOM 751 O O . LEU A 1 98 ? 5.097 9.871 -20.967 1.00 76.25 98 LEU A O 1
ATOM 755 N N . LEU A 1 99 ? 3.834 8.131 -20.280 1.00 76.00 99 LEU A N 1
ATOM 756 C CA . LEU A 1 99 ? 4.087 7.249 -21.425 1.00 76.00 99 LEU A CA 1
ATOM 757 C C . LEU A 1 99 ? 3.576 7.851 -22.745 1.00 76.00 99 LEU A C 1
ATOM 759 O O . LEU A 1 99 ? 4.303 7.834 -23.734 1.00 76.00 99 LEU A O 1
ATOM 763 N N . GLU A 1 100 ? 2.374 8.435 -22.754 1.00 79.94 100 GLU A N 1
ATOM 764 C CA . GLU A 1 100 ? 1.808 9.155 -23.908 1.00 79.94 100 GLU A CA 1
ATOM 765 C C . GLU A 1 100 ? 2.666 10.370 -24.305 1.00 79.94 100 GLU A C 1
ATOM 767 O O . GLU A 1 100 ? 2.847 10.644 -25.491 1.00 79.94 100 GLU A O 1
ATOM 772 N N . SER A 1 101 ? 3.234 11.081 -23.324 1.00 74.00 101 SER A N 1
ATOM 773 C CA . SER A 1 101 ? 4.110 12.233 -23.574 1.00 74.00 101 SER A CA 1
ATOM 774 C C . SER A 1 101 ? 5.527 11.863 -24.030 1.00 74.00 101 SER A C 1
ATOM 776 O O . SER A 1 101 ? 6.197 12.696 -24.641 1.00 74.00 101 SER A O 1
ATOM 778 N N . SER A 1 102 ? 5.996 10.642 -23.750 1.00 71.38 102 SER A N 1
ATOM 779 C CA . SER A 1 102 ? 7.334 10.188 -24.138 1.00 71.38 102 SER A CA 1
ATOM 780 C C . SER A 1 102 ? 7.354 9.692 -25.584 1.00 71.38 102 SER A C 1
ATOM 782 O O . SER A 1 102 ? 6.749 8.672 -25.912 1.00 71.38 102 SER A O 1
ATOM 784 N N . GLN A 1 103 ? 8.087 10.384 -26.456 1.00 67.38 103 GLN A N 1
ATOM 785 C CA . GLN A 1 103 ? 8.209 10.006 -27.866 1.00 67.38 103 GLN A CA 1
ATOM 786 C C . GLN A 1 103 ? 9.265 8.907 -28.081 1.00 67.38 103 GLN A C 1
ATOM 788 O O . GLN A 1 103 ? 9.300 8.268 -29.134 1.00 67.38 103 GLN A O 1
ATOM 793 N N . SER A 1 104 ? 10.124 8.658 -27.087 1.00 62.50 104 SER A N 1
ATOM 794 C CA . SER A 1 104 ? 11.179 7.648 -27.157 1.00 62.50 104 SER A CA 1
ATOM 795 C C . SER A 1 104 ? 11.478 6.953 -25.821 1.00 62.50 104 SER A C 1
ATOM 797 O O . SER A 1 104 ? 11.412 7.539 -24.740 1.00 62.50 104 SER A O 1
ATOM 799 N N . LEU A 1 105 ? 11.961 5.707 -25.905 1.00 59.84 105 LEU A N 1
ATOM 800 C CA . LEU A 1 105 ? 12.505 4.951 -24.763 1.00 59.84 105 LEU A CA 1
ATOM 801 C C . LEU A 1 105 ? 13.723 5.629 -24.096 1.00 59.84 105 LEU A C 1
ATOM 803 O O . LEU A 1 105 ? 14.118 5.238 -22.999 1.00 59.84 105 LEU A O 1
ATOM 807 N N . ALA A 1 106 ? 14.333 6.630 -24.742 1.00 61.75 106 ALA A N 1
ATOM 808 C CA . ALA A 1 106 ? 15.419 7.415 -24.164 1.00 61.75 106 ALA A CA 1
ATOM 809 C C . ALA A 1 106 ? 14.913 8.449 -23.144 1.00 61.75 106 ALA A C 1
ATOM 811 O O . ALA A 1 106 ? 15.595 8.692 -22.151 1.00 61.75 106 ALA A O 1
ATOM 812 N N . GLU A 1 107 ? 13.717 9.008 -23.348 1.00 61.78 107 GLU A N 1
ATOM 813 C CA . GLU A 1 107 ? 13.085 9.960 -22.421 1.00 61.78 107 GLU A CA 1
ATOM 814 C C . GLU A 1 107 ? 12.542 9.259 -21.170 1.00 61.78 107 GLU A C 1
ATOM 816 O O . GLU A 1 107 ? 12.590 9.825 -20.080 1.00 61.78 107 GLU A O 1
ATOM 821 N N . LEU A 1 108 ? 12.146 7.988 -21.301 1.00 63.56 108 LEU A N 1
ATOM 822 C CA . LEU A 1 108 ? 11.727 7.107 -20.202 1.00 63.56 108 LEU A CA 1
ATOM 823 C C . LEU A 1 108 ? 12.878 6.646 -19.278 1.00 63.56 108 LEU A C 1
ATOM 825 O O . LEU A 1 108 ? 12.678 5.793 -18.412 1.00 63.56 108 LEU A O 1
ATOM 829 N N . ARG A 1 109 ? 14.094 7.192 -19.418 1.00 65.25 109 ARG A N 1
ATOM 830 C CA . ARG A 1 109 ? 15.193 6.935 -18.475 1.00 65.25 109 ARG A CA 1
ATOM 831 C C . ARG A 1 109 ? 15.043 7.802 -17.216 1.00 65.25 109 ARG A C 1
ATOM 833 O O . ARG A 1 109 ? 14.631 8.956 -17.307 1.00 65.25 109 ARG A O 1
ATOM 840 N N . PRO A 1 110 ? 15.437 7.309 -16.028 1.00 63.38 110 PRO A N 1
ATOM 841 C CA . PRO A 1 110 ? 15.212 8.010 -14.762 1.00 63.38 110 PRO A CA 1
ATOM 842 C C . PRO A 1 110 ? 15.833 9.415 -14.725 1.00 63.38 110 PRO A C 1
ATOM 844 O O . PRO A 1 110 ? 15.249 10.322 -14.142 1.00 63.38 110 PRO A O 1
ATOM 847 N N . SER A 1 111 ? 16.967 9.618 -15.403 1.00 62.97 111 SER A N 1
ATOM 848 C CA . SER A 1 111 ? 17.669 10.906 -15.507 1.00 62.97 111 SER A CA 1
ATOM 849 C C . SER A 1 111 ? 16.913 11.989 -16.292 1.00 62.97 111 SER A C 1
ATOM 851 O O . SER A 1 111 ? 17.174 13.169 -16.089 1.00 62.97 111 SER A O 1
ATOM 853 N N . SER A 1 112 ? 16.006 11.610 -17.196 1.00 60.28 112 SER A N 1
ATOM 854 C CA . SER A 1 112 ? 15.135 12.529 -17.948 1.00 60.28 112 SER A CA 1
ATOM 855 C C . SER A 1 112 ? 13.719 12.586 -17.374 1.00 60.28 112 SER A C 1
ATOM 857 O O . SER A 1 112 ? 13.051 13.609 -17.501 1.00 60.28 112 SER A O 1
ATOM 859 N N . LEU A 1 113 ? 13.281 11.528 -16.686 1.00 62.66 113 LEU A N 1
ATOM 860 C CA . LEU A 1 113 ? 11.970 11.457 -16.042 1.00 62.66 113 LEU A CA 1
ATOM 861 C C . LEU A 1 113 ? 11.843 12.283 -14.753 1.00 62.66 113 LEU A C 1
ATOM 863 O O . LEU A 1 113 ? 10.730 12.657 -14.392 1.00 62.66 113 LEU A O 1
ATOM 867 N N . GLN A 1 114 ? 12.941 12.591 -14.058 1.00 63.34 114 GLN A N 1
ATOM 868 C CA . GLN A 1 114 ? 12.932 13.278 -12.753 1.00 63.34 114 GLN A CA 1
ATOM 869 C C . GLN A 1 114 ? 12.029 14.534 -12.643 1.00 63.34 114 GLN A C 1
ATOM 871 O O . GLN A 1 114 ? 11.350 14.650 -11.622 1.00 63.34 114 GLN A O 1
ATOM 876 N N . PRO A 1 115 ? 11.923 15.436 -13.643 1.00 60.62 115 PRO A N 1
ATOM 877 C CA . PRO A 1 115 ? 10.996 16.573 -13.579 1.00 60.62 115 PRO A CA 1
ATOM 878 C C . PRO A 1 115 ? 9.514 16.175 -13.672 1.00 60.62 115 PRO A C 1
ATOM 880 O O . PRO A 1 115 ? 8.668 16.806 -13.045 1.00 60.62 115 PRO A O 1
ATOM 883 N N . ALA A 1 116 ? 9.191 15.134 -14.445 1.00 57.75 116 ALA A N 1
ATOM 884 C CA . ALA A 1 116 ? 7.819 14.671 -14.670 1.00 57.75 116 ALA A CA 1
ATOM 885 C C . ALA A 1 116 ? 7.337 13.690 -13.583 1.00 57.75 116 ALA A C 1
ATOM 887 O O . ALA A 1 116 ? 6.151 13.629 -13.268 1.00 57.75 116 ALA A O 1
ATOM 888 N N . MET A 1 117 ? 8.269 12.973 -12.953 1.00 61.66 117 MET A N 1
ATOM 889 C CA . MET A 1 117 ? 8.021 12.027 -11.858 1.00 61.66 117 MET A CA 1
ATOM 890 C C . MET A 1 117 ? 7.647 12.693 -10.528 1.00 61.66 117 MET A C 1
ATOM 892 O O . MET A 1 117 ? 7.219 12.004 -9.606 1.00 61.66 117 MET A O 1
ATOM 896 N N . ALA A 1 118 ? 7.761 14.021 -10.424 1.00 64.25 118 ALA A N 1
ATOM 897 C CA . ALA A 1 118 ? 7.471 14.784 -9.208 1.00 64.25 118 ALA A CA 1
ATOM 898 C C . ALA A 1 118 ? 6.017 14.654 -8.695 1.00 64.25 118 ALA A C 1
ATOM 900 O O . ALA A 1 118 ? 5.750 15.020 -7.552 1.00 64.25 118 ALA A O 1
ATOM 901 N N . GLY A 1 119 ? 5.090 14.141 -9.516 1.00 64.31 119 GLY A N 1
ATOM 902 C CA . GLY A 1 119 ? 3.704 13.847 -9.130 1.00 64.31 119 GLY A CA 1
ATOM 903 C C . GLY A 1 119 ? 3.440 12.427 -8.603 1.00 64.31 119 GLY A C 1
ATOM 904 O O . GLY A 1 119 ? 2.352 12.187 -8.088 1.00 64.31 119 GLY A O 1
ATOM 905 N N . LEU A 1 120 ? 4.392 11.492 -8.721 1.00 67.12 120 LEU A N 1
ATOM 906 C CA . LEU A 1 120 ? 4.255 10.111 -8.227 1.00 67.12 120 LEU A CA 1
ATOM 907 C C . LEU A 1 120 ? 4.661 9.990 -6.751 1.00 67.12 120 LEU A C 1
ATOM 909 O O . LEU A 1 120 ? 5.459 10.785 -6.245 1.00 67.12 120 LEU A O 1
ATOM 913 N N . GLN A 1 121 ? 4.182 8.957 -6.056 1.00 71.62 121 GLN A N 1
ATOM 914 C CA . GLN A 1 121 ? 4.603 8.666 -4.686 1.00 71.62 121 GLN A CA 1
ATOM 915 C C . GLN A 1 121 ? 6.102 8.311 -4.637 1.00 71.62 121 GLN A C 1
ATOM 917 O O . GLN A 1 121 ? 6.627 7.600 -5.489 1.00 71.62 121 GLN A O 1
ATOM 922 N N . ALA A 1 122 ? 6.826 8.751 -3.602 1.00 69.75 122 ALA A N 1
ATOM 923 C CA . ALA A 1 122 ? 8.280 8.538 -3.516 1.00 69.75 122 ALA A CA 1
ATOM 924 C C . ALA A 1 122 ? 8.711 7.052 -3.621 1.00 69.75 122 ALA A C 1
ATOM 926 O O . ALA A 1 122 ? 9.814 6.754 -4.077 1.00 69.75 122 ALA A O 1
ATOM 927 N N . SER A 1 123 ? 7.834 6.112 -3.249 1.00 68.50 123 SER A N 1
ATOM 928 C CA . SER A 1 123 ? 8.045 4.669 -3.415 1.00 68.50 123 SER A CA 1
ATOM 929 C C . SER A 1 123 ? 7.931 4.188 -4.867 1.00 68.50 123 SER A C 1
ATOM 931 O O . SER A 1 123 ? 8.741 3.365 -5.288 1.00 68.50 123 SER A O 1
ATOM 933 N N . SER A 1 124 ? 6.958 4.685 -5.642 1.00 69.50 124 SER A N 1
ATOM 934 C CA . SER A 1 124 ? 6.791 4.321 -7.057 1.00 69.50 124 SER A CA 1
ATOM 935 C C . SER A 1 124 ? 7.900 4.954 -7.905 1.00 69.50 124 SER A C 1
ATOM 937 O O . SER A 1 124 ? 8.476 4.278 -8.759 1.00 69.50 124 SER A O 1
ATOM 939 N N . GLN A 1 125 ? 8.318 6.184 -7.570 1.00 72.25 125 GLN A N 1
ATOM 940 C CA . GLN A 1 125 ? 9.523 6.806 -8.132 1.00 72.25 125 GLN A CA 1
ATOM 941 C C . GLN A 1 125 ? 10.778 5.937 -7.933 1.00 72.25 125 GLN A C 1
ATOM 943 O O . GLN A 1 125 ? 11.507 5.672 -8.890 1.00 72.25 125 GLN A O 1
ATOM 948 N N . LEU A 1 126 ? 11.020 5.465 -6.704 1.00 73.94 126 LEU A N 1
ATOM 949 C CA . LEU A 1 126 ? 12.212 4.687 -6.347 1.00 73.94 126 LEU A CA 1
ATOM 950 C C . LEU A 1 126 ? 12.198 3.254 -6.914 1.00 73.94 126 LEU A C 1
ATOM 952 O O . LEU A 1 126 ? 13.256 2.703 -7.212 1.00 73.94 126 LEU A O 1
ATOM 956 N N . ALA A 1 127 ? 11.021 2.658 -7.120 1.00 75.50 127 ALA A N 1
ATOM 957 C CA . ALA A 1 127 ? 10.901 1.392 -7.843 1.00 75.50 127 ALA A CA 1
ATOM 958 C C . ALA A 1 127 ? 11.251 1.555 -9.335 1.00 75.50 127 ALA A C 1
ATOM 960 O O . ALA A 1 127 ? 12.004 0.753 -9.891 1.00 75.50 127 ALA A O 1
ATOM 961 N N . LEU A 1 128 ? 10.754 2.618 -9.979 1.00 74.12 128 LEU A N 1
ATOM 962 C CA . LEU A 1 128 ? 10.995 2.881 -11.401 1.00 74.12 128 LEU A CA 1
ATOM 963 C C . LEU A 1 128 ? 12.467 3.207 -11.704 1.00 74.12 128 LEU A C 1
ATOM 965 O O . LEU A 1 128 ? 12.987 2.740 -12.720 1.00 74.12 128 LEU A O 1
ATOM 969 N N . THR A 1 129 ? 13.175 3.918 -10.817 1.00 76.81 129 THR A N 1
ATOM 970 C CA . THR A 1 129 ? 14.629 4.125 -10.966 1.00 76.81 129 THR A CA 1
ATOM 971 C C . THR A 1 129 ? 15.400 2.804 -10.878 1.00 76.81 129 THR A C 1
ATOM 973 O O . THR A 1 129 ? 16.195 2.516 -11.771 1.00 76.81 129 THR A O 1
ATOM 976 N N . GLN A 1 130 ? 15.114 1.954 -9.882 1.00 79.69 130 GLN A N 1
ATOM 977 C CA . GLN A 1 130 ? 15.769 0.645 -9.729 1.00 79.69 130 GLN A CA 1
ATOM 978 C C . GLN A 1 130 ? 15.534 -0.288 -10.925 1.00 79.69 130 GLN A C 1
ATOM 980 O O . GLN A 1 130 ? 16.473 -0.936 -11.393 1.00 79.69 130 GLN A O 1
ATOM 985 N N . ILE A 1 131 ? 14.306 -0.341 -11.453 1.00 79.25 131 ILE A N 1
ATOM 986 C CA . ILE A 1 131 ? 13.978 -1.139 -12.645 1.00 79.25 131 ILE A CA 1
ATOM 987 C C . ILE A 1 131 ? 14.776 -0.634 -13.856 1.00 79.25 131 ILE A C 1
ATOM 989 O O . ILE A 1 131 ? 15.385 -1.434 -14.571 1.00 79.25 131 ILE A O 1
ATOM 993 N N . ALA A 1 132 ? 14.833 0.682 -14.067 1.00 77.88 132 ALA A N 1
ATOM 994 C CA . ALA A 1 132 ? 15.560 1.267 -15.189 1.00 77.88 132 ALA A CA 1
ATOM 995 C C . ALA A 1 132 ? 17.089 1.122 -15.070 1.00 77.88 132 ALA A C 1
ATOM 997 O O . ALA A 1 132 ? 17.758 0.923 -16.090 1.00 77.88 132 ALA A O 1
ATOM 998 N N . ASP A 1 133 ? 17.652 1.155 -13.859 1.00 79.88 133 ASP A N 1
ATOM 999 C CA . ASP A 1 133 ? 19.064 0.835 -13.614 1.00 79.88 133 ASP A CA 1
ATOM 1000 C C . ASP A 1 133 ? 19.355 -0.652 -13.854 1.00 79.88 133 ASP A C 1
ATOM 1002 O O . ASP A 1 133 ? 20.360 -0.991 -14.487 1.00 79.88 133 ASP A O 1
ATOM 1006 N N . HIS A 1 134 ? 18.470 -1.558 -13.426 1.00 81.00 134 HIS A N 1
ATOM 1007 C CA . HIS A 1 134 ? 18.627 -2.989 -13.693 1.00 81.00 134 HIS A CA 1
ATOM 1008 C C . HIS A 1 134 ? 18.586 -3.287 -15.200 1.00 81.00 134 HIS A C 1
ATOM 1010 O O . HIS A 1 134 ? 19.494 -3.937 -15.721 1.00 81.00 134 HIS A O 1
ATOM 1016 N N . LEU A 1 135 ? 17.607 -2.734 -15.926 1.00 83.88 135 LEU A N 1
ATOM 1017 C CA . LEU A 1 135 ? 17.516 -2.835 -17.389 1.00 83.88 135 LEU A CA 1
ATOM 1018 C C . LEU A 1 135 ? 18.728 -2.202 -18.092 1.00 83.88 135 LEU A C 1
ATOM 1020 O O . LEU A 1 135 ? 19.263 -2.780 -19.036 1.00 83.88 135 LEU A O 1
ATOM 1024 N N . SER A 1 136 ? 19.218 -1.056 -17.608 1.00 81.69 136 SER A N 1
ATOM 1025 C CA . SER A 1 136 ? 20.404 -0.392 -18.168 1.00 81.69 136 SER A CA 1
ATOM 1026 C C . SER A 1 136 ? 21.685 -1.210 -17.976 1.00 81.69 136 SER A C 1
ATOM 1028 O O . SER A 1 136 ? 22.553 -1.200 -18.849 1.00 81.69 136 SER A O 1
ATOM 1030 N N . ASN A 1 137 ? 21.817 -1.928 -16.859 1.00 85.25 137 ASN A N 1
ATOM 1031 C CA . ASN A 1 137 ? 22.951 -2.819 -16.614 1.00 85.25 137 ASN A CA 1
ATOM 1032 C C . ASN A 1 137 ? 22.812 -4.163 -17.346 1.00 85.25 137 ASN A C 1
ATOM 1034 O O . ASN A 1 137 ? 23.822 -4.708 -17.790 1.00 85.25 137 ASN A O 1
ATOM 1038 N N . LEU A 1 138 ? 21.590 -4.667 -17.540 1.00 90.94 138 LEU A N 1
ATOM 1039 C CA . LEU A 1 138 ? 21.324 -5.834 -18.383 1.00 90.94 138 LEU A CA 1
ATOM 1040 C C . LEU A 1 138 ? 21.672 -5.544 -19.852 1.00 90.94 138 LEU A C 1
ATOM 1042 O O . LEU A 1 138 ? 22.424 -6.300 -20.453 1.00 90.94 138 LEU A O 1
ATOM 1046 N N . ALA A 1 139 ? 21.231 -4.405 -20.396 1.00 85.81 139 ALA A N 1
ATOM 1047 C CA . ALA A 1 139 ? 21.547 -3.998 -21.767 1.00 85.81 139 ALA A CA 1
ATOM 1048 C C . ALA A 1 139 ? 23.060 -3.822 -22.007 1.00 85.81 139 ALA A C 1
ATOM 1050 O O . ALA A 1 139 ? 23.563 -4.228 -23.051 1.00 85.81 139 ALA A O 1
ATOM 1051 N N . LYS 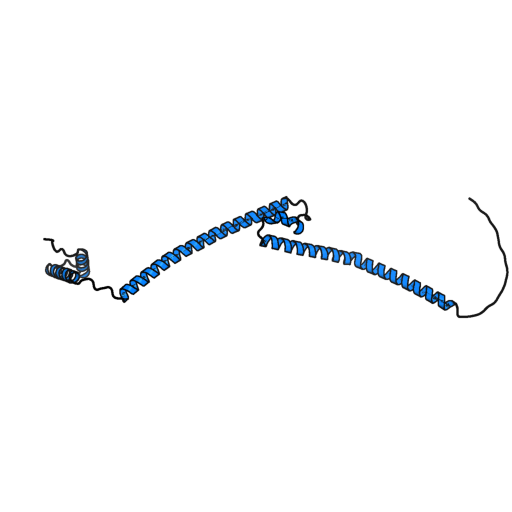A 1 140 ? 23.807 -3.276 -21.031 1.00 87.62 140 LYS A N 1
ATOM 1052 C CA . LYS A 1 140 ? 25.282 -3.225 -21.091 1.00 87.62 140 LYS A CA 1
ATOM 1053 C C . LYS A 1 140 ? 25.893 -4.624 -21.182 1.00 87.62 140 LYS A C 1
ATOM 1055 O O . LYS A 1 140 ? 26.706 -4.857 -22.070 1.00 87.62 140 LYS A O 1
ATOM 1060 N N . LYS A 1 141 ? 25.477 -5.543 -20.301 1.00 89.62 141 LYS A N 1
ATOM 1061 C CA . LYS A 1 141 ? 25.950 -6.937 -20.302 1.00 89.62 141 LYS A CA 1
ATOM 1062 C C . LYS A 1 141 ? 25.618 -7.654 -21.605 1.00 89.62 141 LYS A C 1
ATOM 1064 O O . LYS A 1 141 ? 26.451 -8.403 -22.090 1.00 89.62 141 LYS A O 1
ATOM 1069 N N . GLU A 1 142 ? 24.448 -7.410 -22.189 1.00 89.44 142 GLU A N 1
ATOM 1070 C CA . GLU A 1 142 ? 24.046 -8.053 -23.442 1.00 89.44 142 GLU A CA 1
ATOM 1071 C C . GLU A 1 142 ? 24.880 -7.558 -24.634 1.00 89.44 142 GLU A C 1
ATOM 1073 O O . GLU A 1 142 ? 25.337 -8.361 -25.448 1.00 89.44 142 GLU A O 1
ATOM 1078 N N . VAL A 1 143 ? 25.164 -6.250 -24.694 1.00 89.56 143 VAL A N 1
ATOM 1079 C CA . VAL A 1 143 ? 26.083 -5.663 -25.686 1.00 89.56 143 VAL A CA 1
ATOM 1080 C C . VAL A 1 143 ? 27.510 -6.182 -25.496 1.00 89.56 143 VAL A C 1
ATOM 1082 O O . VAL A 1 143 ? 28.154 -6.544 -26.476 1.00 89.56 143 VAL A O 1
ATOM 1085 N N . GLU A 1 144 ? 27.998 -6.270 -24.257 1.00 88.75 144 GLU A N 1
ATOM 1086 C CA . GLU A 1 144 ? 29.317 -6.826 -23.925 1.00 88.75 144 GLU A CA 1
ATOM 1087 C C . GLU A 1 144 ? 29.417 -8.322 -24.276 1.00 88.75 144 GLU A C 1
ATOM 1089 O O . GLU A 1 144 ? 30.406 -8.759 -24.862 1.00 88.75 144 GLU A O 1
ATOM 1094 N N . ASN A 1 145 ? 28.376 -9.106 -23.989 1.00 88.00 145 ASN A N 1
ATOM 1095 C CA . ASN A 1 145 ? 28.300 -10.533 -24.297 1.00 88.00 145 ASN A CA 1
ATOM 1096 C C . ASN A 1 145 ? 28.255 -10.778 -25.815 1.00 88.00 145 ASN A C 1
ATOM 1098 O O . ASN A 1 145 ? 29.042 -11.570 -26.332 1.00 88.00 145 ASN A O 1
ATOM 1102 N N . CYS A 1 146 ? 27.423 -10.031 -26.553 1.00 85.81 146 CYS A N 1
ATOM 1103 C CA . CYS A 1 146 ? 27.431 -10.043 -28.018 1.00 85.81 146 CYS A CA 1
ATOM 1104 C C . CYS A 1 146 ? 28.796 -9.621 -28.580 1.00 85.81 146 CYS A C 1
ATOM 1106 O O . CYS A 1 146 ? 29.323 -10.282 -29.474 1.00 85.81 146 CYS A O 1
ATOM 1108 N N . PHE A 1 147 ? 29.408 -8.556 -28.052 1.00 87.38 147 PHE A N 1
ATOM 1109 C CA . PHE A 1 147 ? 30.724 -8.109 -28.508 1.00 87.38 147 PHE A CA 1
ATOM 1110 C C . PHE A 1 147 ? 31.792 -9.188 -28.282 1.00 87.38 147 PHE A C 1
ATOM 1112 O O . PHE A 1 147 ? 32.535 -9.516 -29.204 1.00 87.38 147 PHE A O 1
ATOM 1119 N N . ASN A 1 148 ? 31.819 -9.815 -27.107 1.00 85.62 148 ASN A N 1
ATOM 1120 C CA . ASN A 1 148 ? 32.731 -10.920 -26.813 1.00 85.62 148 ASN A CA 1
ATOM 1121 C C . ASN A 1 148 ? 32.456 -12.160 -27.684 1.00 85.62 148 ASN A C 1
ATOM 1123 O O . ASN A 1 148 ? 33.402 -12.832 -28.094 1.00 85.62 148 ASN A O 1
ATOM 1127 N N . GLN A 1 149 ? 31.197 -12.440 -28.029 1.00 84.88 149 GLN A N 1
ATOM 1128 C CA . GLN A 1 149 ? 30.818 -13.565 -28.889 1.00 84.88 149 GLN A CA 1
ATOM 1129 C C . GLN A 1 149 ? 31.218 -13.360 -30.362 1.00 84.88 149 GLN A C 1
ATOM 1131 O O . GLN A 1 149 ? 31.725 -14.294 -30.983 1.00 84.88 149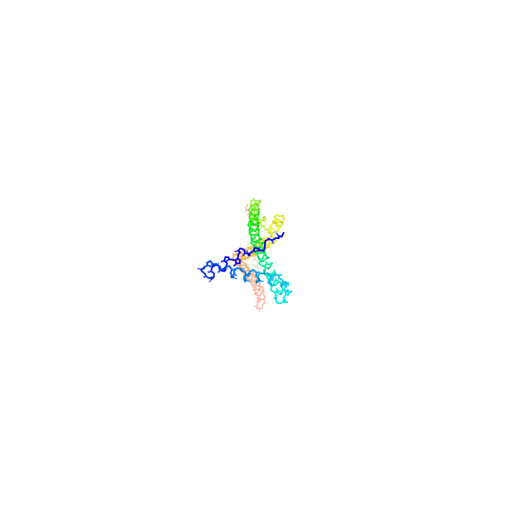 GLN A O 1
ATOM 1136 N N . TYR A 1 150 ? 31.042 -12.154 -30.918 1.00 79.94 150 TYR A N 1
ATOM 1137 C CA . TYR A 1 150 ? 31.353 -11.862 -32.327 1.00 79.94 150 TYR A CA 1
ATOM 1138 C C . TYR A 1 150 ? 32.790 -11.356 -32.557 1.00 79.94 150 TYR A C 1
ATOM 1140 O O . TYR A 1 150 ? 33.447 -11.780 -33.508 1.00 79.94 150 TYR A O 1
ATOM 1148 N N . PHE A 1 151 ? 33.309 -10.480 -31.691 1.00 77.00 151 PHE A N 1
ATOM 1149 C CA . PHE A 1 151 ? 34.631 -9.847 -31.837 1.00 77.00 151 PHE A CA 1
ATOM 1150 C C . PHE A 1 151 ? 35.721 -10.465 -30.952 1.00 77.00 151 PHE A C 1
ATOM 1152 O O . PHE A 1 151 ? 36.904 -10.272 -31.238 1.00 77.00 151 PHE A O 1
ATOM 1159 N N . GLY A 1 152 ? 35.375 -11.250 -29.927 1.00 79.75 152 GLY A N 1
ATOM 1160 C CA . GLY A 1 152 ? 36.354 -12.001 -29.129 1.00 79.75 152 GLY A CA 1
ATOM 1161 C C . GLY A 1 152 ? 37.201 -12.970 -29.970 1.00 79.75 152 GLY A C 1
ATOM 1162 O O . GLY A 1 152 ? 38.431 -12.886 -29.910 1.00 79.75 152 GLY A O 1
ATOM 1163 N N . PRO A 1 153 ? 36.596 -13.833 -30.817 1.00 82.25 153 PRO A N 1
ATOM 1164 C CA . PRO A 1 153 ? 37.341 -14.718 -31.717 1.00 82.25 153 PRO A CA 1
ATOM 1165 C C . PRO A 1 153 ? 38.203 -13.954 -32.733 1.00 82.25 153 PRO A C 1
ATOM 1167 O O . PRO A 1 153 ? 39.352 -14.325 -32.965 1.00 82.25 153 PRO A O 1
ATOM 1170 N N . LEU A 1 154 ? 37.683 -12.850 -33.285 1.00 79.31 154 LEU A N 1
ATOM 1171 C CA . LEU A 1 154 ? 38.413 -11.984 -34.219 1.00 79.31 154 LEU A CA 1
ATOM 1172 C C . LEU A 1 154 ? 39.646 -11.352 -33.555 1.00 79.31 154 LEU A C 1
ATOM 1174 O O . LEU A 1 154 ? 40.731 -11.345 -34.133 1.00 79.31 154 LEU A O 1
ATOM 1178 N N . THR A 1 155 ? 39.495 -10.872 -32.318 1.00 79.12 155 THR A N 1
ATOM 1179 C CA . THR A 1 155 ? 40.587 -10.290 -31.524 1.00 79.12 155 THR A CA 1
ATOM 1180 C C . THR A 1 155 ? 41.673 -11.328 -31.236 1.00 79.12 155 THR A C 1
ATOM 1182 O O . THR A 1 155 ? 42.852 -11.040 -31.426 1.00 79.12 155 THR A O 1
ATOM 1185 N N . GLN A 1 156 ? 41.298 -12.558 -30.862 1.00 81.75 156 GLN A N 1
ATOM 1186 C CA . GLN A 1 156 ? 42.260 -13.653 -30.667 1.00 81.75 156 GLN A CA 1
ATOM 1187 C C . GLN A 1 156 ? 42.986 -14.031 -31.966 1.00 81.75 156 GLN A C 1
ATOM 1189 O O . GLN A 1 156 ? 44.199 -14.240 -31.950 1.00 81.75 156 GLN A O 1
ATOM 1194 N N . GLN A 1 157 ? 42.278 -14.075 -33.099 1.00 79.94 157 GLN A N 1
ATOM 1195 C CA . GLN A 1 157 ? 42.879 -14.367 -34.402 1.00 79.94 157 GLN A CA 1
ATOM 1196 C C . GLN A 1 157 ? 43.872 -13.274 -34.830 1.00 79.94 157 GLN A C 1
ATOM 1198 O O . GLN A 1 157 ? 44.974 -13.588 -35.278 1.00 79.94 157 GLN A O 1
ATOM 1203 N N . LEU A 1 158 ? 43.524 -11.998 -34.638 1.00 83.56 158 LEU A N 1
ATOM 1204 C CA . LEU A 1 158 ? 44.405 -10.869 -34.943 1.00 83.56 158 LEU A CA 1
ATOM 1205 C C . LEU A 1 158 ? 45.637 -10.856 -34.022 1.00 83.56 158 LEU A C 1
ATOM 1207 O O . LEU A 1 158 ? 46.756 -10.689 -34.507 1.00 83.56 158 LEU A O 1
ATOM 1211 N N . GLN A 1 159 ? 45.458 -11.127 -32.725 1.00 82.81 159 GLN A N 1
ATOM 1212 C CA . GLN A 1 159 ? 46.557 -11.290 -31.768 1.00 82.81 159 GLN A CA 1
ATOM 1213 C C . GLN A 1 159 ? 47.513 -12.419 -32.195 1.00 82.81 159 GLN A C 1
ATOM 1215 O O . GLN A 1 159 ? 48.728 -12.225 -32.199 1.00 82.81 159 GLN A O 1
ATOM 1220 N N . ALA A 1 160 ? 46.978 -13.572 -32.615 1.00 83.62 160 ALA A N 1
ATOM 1221 C CA . ALA A 1 160 ? 47.772 -14.711 -33.075 1.00 83.62 160 ALA A CA 1
ATOM 1222 C C . ALA A 1 160 ? 48.577 -14.398 -34.351 1.00 83.62 160 ALA A C 1
ATOM 1224 O O . ALA A 1 160 ? 49.747 -14.771 -34.434 1.00 83.62 160 ALA A O 1
ATOM 1225 N N . VAL A 1 161 ? 47.993 -13.673 -35.314 1.00 86.38 161 VAL A N 1
ATOM 1226 C CA . VAL A 1 161 ? 48.701 -13.219 -36.527 1.00 86.38 161 VAL A CA 1
ATOM 1227 C C . VAL A 1 161 ? 49.823 -12.236 -36.180 1.00 86.38 161 VAL A C 1
ATOM 1229 O O . VAL A 1 161 ? 50.934 -12.385 -36.689 1.00 86.38 161 VAL A O 1
ATOM 1232 N N . VAL A 1 162 ? 49.587 -11.280 -35.273 1.00 86.50 162 VAL A N 1
ATOM 1233 C CA . VAL A 1 162 ? 50.633 -10.355 -34.797 1.00 86.50 162 VAL A CA 1
ATOM 1234 C C . VAL A 1 162 ? 51.781 -11.121 -34.131 1.00 86.50 162 VAL A C 1
ATOM 1236 O O . VAL A 1 162 ? 52.942 -10.887 -34.466 1.00 86.50 162 VAL A O 1
ATOM 1239 N N . THR A 1 163 ? 51.483 -12.087 -33.256 1.00 85.69 163 THR A N 1
ATOM 1240 C CA . THR A 1 163 ? 52.511 -12.930 -32.625 1.00 85.69 163 THR A CA 1
ATOM 1241 C C . THR A 1 163 ? 53.272 -13.785 -33.644 1.00 85.69 163 THR A C 1
ATOM 1243 O O . THR A 1 163 ? 54.490 -13.898 -33.531 1.00 85.69 163 THR A O 1
ATOM 1246 N N . GLN A 1 164 ? 52.613 -14.345 -34.666 1.00 84.81 164 GLN A N 1
ATOM 1247 C CA . GLN A 1 164 ? 53.298 -15.085 -35.736 1.00 84.81 164 GLN A CA 1
ATOM 1248 C C . GLN A 1 164 ? 54.255 -14.191 -36.537 1.00 84.81 164 GLN A C 1
ATOM 1250 O O . GLN A 1 164 ? 55.414 -14.562 -36.717 1.00 84.81 164 GLN A O 1
ATOM 1255 N N . LEU A 1 165 ? 53.810 -13.001 -36.957 1.00 84.50 165 LEU A N 1
ATOM 1256 C CA . LEU A 1 165 ? 54.647 -12.040 -37.685 1.00 84.50 165 LEU A CA 1
ATOM 1257 C C . LEU A 1 165 ? 55.856 -11.587 -36.853 1.00 84.50 165 LEU A C 1
ATOM 1259 O O . LEU A 1 165 ? 56.968 -11.511 -37.372 1.00 84.50 165 LEU A O 1
ATOM 1263 N N . GLN A 1 166 ? 55.659 -11.337 -35.558 1.00 83.62 166 GLN A N 1
ATOM 1264 C CA . GLN A 1 166 ? 56.737 -10.949 -34.649 1.00 83.62 166 GLN A CA 1
ATOM 1265 C C . GLN A 1 166 ? 57.746 -12.092 -34.430 1.00 83.62 166 GLN A C 1
ATOM 1267 O O . GLN A 1 166 ? 58.952 -11.851 -34.399 1.00 83.62 166 GLN A O 1
ATOM 1272 N N . ASN A 1 167 ? 57.278 -13.340 -34.340 1.00 82.62 167 ASN A N 1
ATOM 1273 C CA . ASN A 1 167 ? 58.147 -14.504 -34.155 1.00 82.62 167 ASN A CA 1
ATOM 1274 C C . ASN A 1 167 ? 58.936 -14.857 -35.434 1.00 82.62 167 ASN A C 1
ATOM 1276 O O . ASN A 1 167 ? 60.115 -15.199 -35.355 1.00 82.62 167 ASN A O 1
ATOM 1280 N N . GLU A 1 168 ? 58.335 -14.701 -36.620 1.00 80.56 168 GLU A N 1
ATOM 1281 C CA . GLU A 1 168 ? 59.048 -14.822 -37.903 1.00 80.56 168 GLU A CA 1
ATOM 1282 C C . GLU A 1 168 ? 60.094 -13.706 -38.088 1.00 80.56 168 GLU A C 1
ATOM 1284 O O . GLU A 1 168 ? 61.193 -13.987 -38.564 1.00 80.56 168 GLU A O 1
ATOM 1289 N N . GLN A 1 169 ? 59.830 -12.469 -37.640 1.00 75.56 169 GLN A N 1
ATOM 1290 C CA . GLN A 1 169 ? 60.842 -11.397 -37.632 1.00 75.56 169 GLN A CA 1
ATOM 1291 C C . GLN A 1 169 ? 62.040 -11.722 -36.723 1.00 75.56 169 GLN A C 1
ATOM 1293 O O . GLN A 1 169 ? 63.186 -11.542 -37.138 1.00 75.56 169 GLN A O 1
ATOM 1298 N N . ILE A 1 170 ? 61.797 -12.242 -35.513 1.00 72.94 170 ILE A N 1
ATOM 1299 C CA . ILE A 1 170 ? 62.863 -12.675 -34.589 1.00 72.94 170 ILE A CA 1
ATOM 1300 C C . ILE A 1 170 ? 63.698 -13.796 -35.226 1.00 72.94 170 ILE A C 1
ATOM 1302 O O . ILE A 1 170 ? 64.925 -13.716 -35.277 1.00 72.94 170 ILE A O 1
ATOM 1306 N N . LYS A 1 171 ? 63.034 -14.806 -35.792 1.00 73.00 171 LYS A N 1
ATOM 1307 C CA . LYS A 1 171 ? 63.669 -15.946 -36.466 1.00 73.00 171 LYS A CA 1
ATOM 1308 C C . LYS A 1 171 ? 64.463 -15.539 -37.716 1.00 73.00 171 LYS A C 1
ATOM 1310 O O . LYS A 1 171 ? 65.518 -16.119 -37.97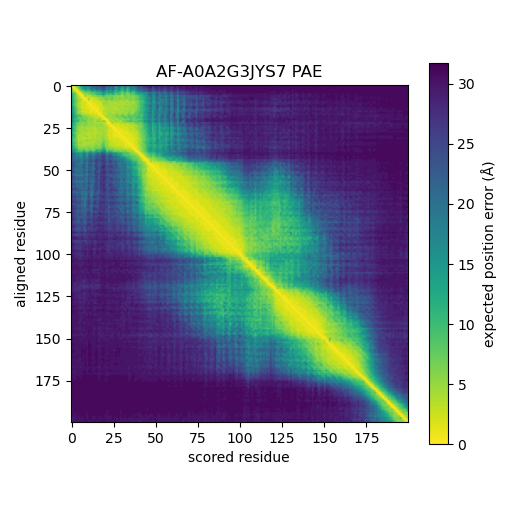8 1.00 73.00 171 LYS A O 1
ATOM 1315 N N . ALA A 1 172 ? 64.017 -14.525 -38.459 1.00 66.69 172 ALA A N 1
ATOM 1316 C CA . ALA A 1 172 ? 64.767 -13.958 -39.581 1.00 66.69 172 ALA A CA 1
ATOM 1317 C C . ALA A 1 172 ? 66.051 -13.235 -39.121 1.00 66.69 172 ALA A C 1
ATOM 1319 O O . ALA A 1 172 ? 67.094 -13.374 -39.766 1.00 66.69 172 ALA A O 1
ATOM 1320 N N . ALA A 1 173 ? 66.009 -12.520 -37.991 1.00 59.69 173 ALA A N 1
ATOM 1321 C CA . ALA A 1 173 ? 67.187 -11.873 -37.403 1.00 59.69 173 ALA A CA 1
ATOM 1322 C C . ALA A 1 173 ? 68.216 -12.891 -36.865 1.00 59.69 173 ALA A C 1
ATOM 1324 O O . ALA A 1 173 ? 69.422 -12.725 -37.069 1.00 59.69 173 ALA A O 1
ATOM 1325 N N . ASP A 1 174 ? 67.745 -13.975 -36.247 1.00 57.66 174 ASP A N 1
ATOM 1326 C CA . ASP A 1 174 ? 68.589 -15.067 -35.744 1.00 57.66 174 ASP A CA 1
ATOM 1327 C C . ASP A 1 174 ? 69.263 -15.830 -36.906 1.00 57.66 174 ASP A C 1
ATOM 1329 O O . ASP A 1 174 ? 70.489 -15.943 -36.982 1.00 57.66 174 ASP A O 1
ATOM 1333 N N . THR A 1 175 ? 68.480 -16.207 -37.928 1.00 55.03 175 THR A N 1
ATOM 1334 C CA . THR A 1 175 ? 68.995 -16.861 -39.149 1.00 55.03 175 THR A CA 1
ATOM 1335 C C . THR A 1 175 ? 70.048 -16.002 -39.864 1.00 55.03 175 THR A C 1
ATOM 1337 O O . THR A 1 175 ? 71.066 -16.526 -40.315 1.00 55.03 175 THR A O 1
ATOM 1340 N N . SER A 1 176 ? 69.853 -14.677 -39.904 1.00 52.41 176 SER A N 1
ATOM 1341 C CA . SER A 1 176 ? 70.821 -13.724 -40.479 1.00 52.41 176 SER A CA 1
ATOM 1342 C C . SER A 1 176 ? 72.137 -13.637 -39.693 1.00 52.41 176 SER A C 1
ATOM 1344 O O . SER A 1 176 ? 73.160 -13.238 -40.251 1.00 52.41 176 SER A O 1
ATOM 1346 N N . SER A 1 177 ? 72.130 -14.022 -38.415 1.00 50.50 177 SER A N 1
ATOM 1347 C CA . SER A 1 177 ? 73.314 -14.033 -37.547 1.00 50.50 177 SER A CA 1
ATOM 1348 C C . SER A 1 177 ? 74.098 -15.347 -37.661 1.00 50.50 177 SER A C 1
ATOM 1350 O O . SER A 1 177 ? 75.327 -15.346 -37.603 1.00 50.50 177 SER A O 1
ATOM 1352 N N . ALA A 1 178 ? 73.409 -16.466 -37.907 1.00 45.62 178 ALA A N 1
ATOM 1353 C CA . ALA A 1 178 ? 74.023 -17.790 -38.028 1.00 45.62 178 ALA A CA 1
ATOM 1354 C C . ALA A 1 178 ? 74.874 -17.990 -39.304 1.00 45.62 178 ALA A C 1
ATOM 1356 O O . ALA A 1 178 ? 75.743 -18.861 -39.335 1.00 45.62 178 ALA A O 1
ATOM 1357 N N . THR A 1 179 ? 74.655 -17.209 -40.371 1.00 42.47 179 THR A N 1
ATOM 1358 C CA . THR A 1 179 ? 75.289 -17.446 -41.689 1.00 42.47 179 THR A CA 1
ATOM 1359 C C . THR A 1 179 ? 76.745 -16.948 -41.810 1.00 42.47 179 THR A C 1
ATOM 1361 O O . THR A 1 179 ? 77.421 -17.299 -42.771 1.00 42.47 179 THR A O 1
ATOM 1364 N N . GLN A 1 180 ? 77.283 -16.170 -40.860 1.00 49.03 180 GLN A N 1
ATOM 1365 C CA . GLN A 1 180 ? 78.633 -15.575 -40.993 1.00 49.03 180 GLN A CA 1
ATOM 1366 C C . GLN A 1 180 ? 79.805 -16.443 -40.479 1.00 49.03 180 GLN A C 1
ATOM 1368 O O . GLN A 1 180 ? 80.947 -15.988 -40.497 1.00 49.03 180 GLN A O 1
ATOM 1373 N N . ALA A 1 181 ? 79.566 -17.682 -40.027 1.00 49.09 181 ALA A N 1
ATOM 1374 C CA . ALA A 1 181 ? 80.550 -18.457 -39.256 1.00 49.09 181 ALA A CA 1
ATOM 1375 C C . ALA A 1 181 ? 80.955 -19.829 -39.852 1.00 49.09 181 ALA A C 1
ATOM 1377 O O . ALA A 1 181 ? 81.081 -20.804 -39.110 1.00 49.09 181 ALA A O 1
ATOM 1378 N N . SER A 1 182 ? 81.209 -19.933 -41.167 1.00 36.81 182 SER A N 1
ATOM 1379 C CA . SER A 1 182 ? 82.027 -21.023 -41.756 1.00 36.81 182 SER A CA 1
ATOM 1380 C C . SER A 1 182 ? 82.605 -20.685 -43.144 1.00 36.81 182 SER A C 1
ATOM 1382 O O . SER A 1 182 ? 81.897 -20.246 -44.038 1.00 36.81 182 SER A O 1
ATOM 1384 N N . ALA A 1 183 ? 83.917 -20.905 -43.268 1.00 39.47 183 ALA A N 1
ATOM 1385 C CA . ALA A 1 183 ? 84.864 -20.637 -44.367 1.00 39.47 183 ALA A CA 1
ATOM 1386 C C . ALA A 1 183 ? 84.605 -21.379 -45.716 1.00 39.47 183 ALA A C 1
ATOM 1388 O O . ALA A 1 183 ? 83.674 -22.181 -45.768 1.00 39.47 183 ALA A O 1
ATOM 1389 N N . PRO A 1 184 ? 85.484 -21.292 -46.756 1.00 40.03 184 PRO A N 1
ATOM 1390 C CA . PRO A 1 184 ? 86.509 -20.289 -47.129 1.00 40.03 184 PRO A CA 1
ATOM 1391 C C . PRO A 1 184 ? 86.372 -19.763 -48.597 1.00 40.03 184 PRO A C 1
ATOM 1393 O O . PRO A 1 184 ? 85.497 -20.176 -49.347 1.00 40.03 184 PRO A O 1
ATOM 1396 N N . ALA A 1 185 ? 87.284 -18.877 -49.029 1.00 37.84 185 ALA A N 1
ATOM 1397 C CA . ALA A 1 185 ? 87.513 -18.461 -50.434 1.00 37.84 185 ALA A CA 1
ATOM 1398 C C . ALA A 1 185 ? 88.442 -19.455 -51.195 1.00 37.84 185 ALA A C 1
ATOM 1400 O O . ALA A 1 185 ? 89.034 -20.298 -50.509 1.00 37.84 185 ALA A O 1
ATOM 1401 N N . PRO A 1 186 ? 88.677 -19.365 -52.536 1.00 52.59 186 PRO A N 1
ATOM 1402 C CA . PRO A 1 186 ? 88.339 -18.324 -53.541 1.00 52.59 186 PRO A CA 1
ATOM 1403 C C . PRO A 1 186 ? 87.459 -18.899 -54.709 1.00 52.59 186 PRO A C 1
ATOM 1405 O O . PRO A 1 186 ? 86.752 -19.865 -54.447 1.00 52.59 186 PRO A O 1
ATOM 1408 N N . SER A 1 187 ? 87.304 -18.392 -55.953 1.00 39.97 187 SER A N 1
ATOM 1409 C CA . SER A 1 187 ? 88.056 -17.454 -56.828 1.00 39.97 187 SER A CA 1
ATOM 1410 C C . SER A 1 187 ? 87.176 -16.784 -57.923 1.00 39.97 187 SER A C 1
ATOM 1412 O O . SER A 1 187 ? 86.034 -17.177 -58.104 1.00 39.97 187 SER A O 1
ATOM 1414 N N . GLU A 1 188 ? 87.747 -15.786 -58.632 1.00 39.38 188 GLU A N 1
ATOM 1415 C CA . GLU A 1 188 ? 87.785 -15.540 -60.111 1.00 39.38 188 GLU A CA 1
ATOM 1416 C C . GLU A 1 188 ? 86.572 -15.901 -61.041 1.00 39.38 188 GLU A C 1
ATOM 1418 O O . GLU A 1 188 ? 85.969 -16.952 -60.892 1.00 39.38 188 GLU A O 1
ATOM 1423 N N . VAL A 1 189 ? 86.197 -15.156 -62.111 1.00 39.56 189 VAL A N 1
ATOM 1424 C CA . VAL A 1 189 ? 86.832 -14.008 -62.821 1.00 39.56 189 VAL A CA 1
ATOM 1425 C C . VAL A 1 189 ? 85.850 -13.222 -63.754 1.00 39.56 189 VAL A C 1
ATOM 1427 O O . VAL A 1 189 ? 84.912 -13.795 -64.287 1.00 39.56 189 VAL A O 1
ATOM 1430 N N . LEU A 1 190 ? 86.119 -11.913 -63.940 1.00 36.88 190 LEU A N 1
ATOM 1431 C CA . LEU A 1 190 ? 85.704 -10.901 -64.963 1.00 36.88 190 LEU A CA 1
ATOM 1432 C C . LEU A 1 190 ? 84.380 -10.964 -65.799 1.00 36.88 190 LEU A C 1
ATOM 1434 O O . LEU A 1 190 ? 84.190 -11.871 -66.594 1.00 36.88 190 LEU A O 1
ATOM 1438 N N . HIS A 1 191 ? 83.715 -9.784 -65.864 1.00 36.66 191 HIS A N 1
ATOM 1439 C CA . HIS A 1 191 ? 83.077 -9.111 -67.041 1.00 36.66 191 HIS A CA 1
ATOM 1440 C C . HIS A 1 191 ? 81.858 -9.795 -67.742 1.00 36.66 191 HIS A C 1
ATOM 1442 O O . HIS A 1 191 ? 81.661 -10.994 -67.645 1.00 36.66 191 HIS A O 1
ATOM 1448 N N . ASN A 1 192 ? 80.953 -9.102 -68.462 1.00 35.34 192 ASN A N 1
ATOM 1449 C CA . ASN A 1 192 ? 80.902 -7.696 -68.913 1.00 35.34 192 ASN A CA 1
ATOM 1450 C C . ASN A 1 192 ? 79.451 -7.132 -68.959 1.00 35.34 192 ASN A C 1
ATOM 1452 O O . ASN A 1 192 ? 78.489 -7.895 -68.970 1.00 35.34 192 ASN A O 1
ATOM 1456 N N . SER A 1 193 ? 79.296 -5.808 -69.083 1.00 45.19 193 SER A N 1
ATOM 1457 C CA . SER A 1 193 ? 78.049 -5.085 -69.456 1.00 45.19 193 SER A CA 1
ATOM 1458 C C . SER A 1 193 ? 78.314 -4.221 -70.721 1.00 45.19 193 SER A C 1
ATOM 1460 O O . SER A 1 193 ? 79.442 -4.311 -71.220 1.00 45.19 193 SER A O 1
ATOM 1462 N N . PRO A 1 194 ? 77.402 -3.380 -71.289 1.00 58.66 194 PRO A N 1
ATOM 1463 C CA . PRO A 1 194 ? 75.977 -3.071 -71.018 1.00 58.66 194 PRO A CA 1
ATOM 1464 C C . PRO A 1 194 ? 75.051 -3.515 -72.214 1.00 58.66 194 PRO A C 1
ATOM 1466 O O . PRO A 1 194 ? 75.259 -4.635 -72.660 1.00 58.66 194 PRO A O 1
ATOM 1469 N N . THR A 1 195 ? 74.007 -2.871 -72.799 1.00 42.31 195 THR A N 1
ATOM 1470 C CA . THR A 1 195 ? 73.438 -1.488 -72.794 1.00 42.31 195 THR A CA 1
ATOM 1471 C C . THR A 1 195 ? 72.010 -1.406 -73.412 1.00 42.31 195 THR A C 1
ATOM 1473 O O . THR A 1 195 ? 71.790 -1.996 -74.459 1.00 42.31 195 THR A O 1
ATOM 1476 N N . THR A 1 196 ? 71.119 -0.559 -72.849 1.00 53.50 196 THR A N 1
ATOM 1477 C CA . THR A 1 196 ? 70.007 0.239 -73.484 1.00 53.50 196 THR A CA 1
ATOM 1478 C C . THR A 1 196 ? 68.909 -0.356 -74.403 1.00 53.50 196 THR A C 1
ATOM 1480 O O . THR A 1 196 ? 69.180 -1.178 -75.268 1.00 53.50 196 THR A O 1
ATOM 1483 N N . THR A 1 197 ? 67.728 0.309 -74.356 1.00 48.41 197 THR A N 1
ATOM 1484 C CA . THR A 1 197 ? 66.572 0.377 -75.318 1.00 48.41 197 THR A CA 1
ATOM 1485 C C . THR A 1 197 ? 65.300 -0.281 -74.741 1.00 48.41 197 THR A C 1
ATOM 1487 O O . THR A 1 197 ? 65.360 -1.461 -74.433 1.00 48.41 197 THR A O 1
ATOM 1490 N N . SER A 1 198 ? 64.165 0.375 -74.427 1.00 45.88 198 SER A N 1
ATOM 1491 C CA . SER A 1 198 ? 63.374 1.521 -74.968 1.00 45.88 198 SER A CA 1
ATOM 1492 C C . SER A 1 198 ? 62.152 1.064 -75.799 1.00 45.88 198 SER A C 1
ATOM 1494 O O . SER A 1 198 ? 62.133 -0.064 -76.278 1.00 45.88 198 SER A O 1
ATOM 1496 N N . MET A 1 199 ? 61.178 1.970 -75.982 1.00 48.22 199 MET A N 1
ATOM 1497 C CA . MET A 1 199 ? 59.814 1.800 -76.536 1.00 48.22 199 MET A CA 1
ATOM 1498 C C . MET A 1 199 ? 58.772 1.212 -75.549 1.00 48.22 199 MET A C 1
ATOM 1500 O O . MET A 1 199 ? 59.077 0.259 -74.840 1.00 48.22 199 MET A O 1
ATOM 1504 N N . GLN A 1 200 ? 57.539 1.739 -75.461 1.00 46.19 200 GLN A N 1
ATOM 1505 C CA . GLN A 1 200 ? 56.949 2.926 -76.120 1.00 46.19 200 GLN A CA 1
ATOM 1506 C C . GLN A 1 200 ? 55.959 3.644 -75.195 1.00 46.19 200 GLN A C 1
ATOM 1508 O O . GLN A 1 200 ? 55.293 2.935 -74.411 1.00 46.19 200 GLN A O 1
#

Solvent-accessible surface area (backbone atoms only — not comparable to full-atom values): 11982 Å² total; per-residue (Å²): 131,83,79,92,69,72,57,67,67,62,51,50,54,48,30,61,76,64,74,40,84,78,50,77,69,56,52,50,50,51,40,54,48,50,52,50,57,67,66,49,69,82,74,77,78,48,71,68,54,51,50,50,54,51,53,52,50,53,51,53,52,49,53,53,49,54,54,50,52,53,48,53,51,53,51,50,49,52,54,49,51,54,49,51,52,52,49,49,52,53,44,50,53,50,50,51,53,50,56,71,69,42,92,43,81,72,50,72,33,57,92,62,31,57,83,73,49,72,82,49,56,75,66,61,50,55,50,53,39,52,52,50,50,51,52,53,52,48,54,50,49,50,53,50,50,51,45,49,68,67,45,40,61,52,50,53,51,51,51,51,51,52,52,50,55,54,50,51,52,51,51,52,55,50,55,67,62,66,70,81,78,77,89,83,84,88,80,90,84,83,88,85,85,92,81,91,86,83,90,134

Sequence (200 aa):
MAADTLNLGLRQIAEDYLARSLSPDEEQQLLSLQQNIQSQAPAAPSQAQLARQQVQRTIAQGQIHANSTMREILESIQASSSKALQVQETEEQAILKLLESSQSLAELRPSSLQPAMAGLQASSQLALTQIADHLSNLAKKEVENCFNQYFGPLTQQLQAVVTQLQNEQIKAADTSSATQASAPAPSEVLHNSPTTTSMQ

Mean predicted aligned error: 21.32 Å

Radius of gyration: 57.65 Å; Cα contacts (8 Å, |Δi|>4): 33; chains: 1; bounding box: 148×38×135 Å

pLDDT: mean 74.86, std 15.87, range [33.91, 95.94]